Protein AF-A0A0P9BT47-F1 (afdb_monomer_lite)

Radius of gyration: 28.7 Å; chains: 1; bounding box: 66×30×97 Å

Foldseek 3Di:
DDDDDDPPQPQFQPPVVVLLVVLVVVLVVLVVVVVVDPDPPVSVVVNVVSVVVNVVSVVLVVVQVVCLVVQAGSPVSGDPVNLVVQVVVLPLDPDPGSVRQQRQWGWDWDDPPPDIDTGTHGDDADNDAWDKAFDDWFADPQKTFDDPAGIWTDDPPWIWGQQDDWDDDDPDTGHDPVRTDTDDCQAAPVQQVNVHDHDTDIDGHPDRPDDDDDDDDDDDDDPPDDDDDDDD

Organism: Drosophila ananassae (NCBI:txid7217)

InterPro domains:
  IPR009882 Gypsy [PF07253] (4-205)

Structure (mmCIF, N/CA/C/O backbone):
data_AF-A0A0P9BT47-F1
#
_entry.id   AF-A0A0P9BT47-F1
#
loop_
_atom_site.group_PDB
_atom_site.id
_atom_site.type_symbol
_atom_site.label_atom_id
_atom_site.label_alt_id
_atom_site.label_comp_id
_atom_site.label_asym_id
_atom_site.label_entity_id
_atom_site.label_seq_id
_atom_site.pdbx_PDB_ins_code
_atom_site.Cartn_x
_atom_site.Cartn_y
_atom_site.Cartn_z
_atom_site.occupancy
_atom_site.B_iso_or_equiv
_atom_site.auth_seq_id
_atom_site.auth_comp_id
_atom_site.auth_asym_id
_atom_site.auth_atom_id
_atom_site.pdbx_PDB_model_num
ATOM 1 N N . MET A 1 1 ? 26.554 -7.655 12.141 1.00 30.58 1 MET A N 1
ATOM 2 C CA . MET A 1 1 ? 26.264 -6.746 13.266 1.00 30.58 1 MET A CA 1
ATOM 3 C C . MET A 1 1 ? 24.801 -6.352 13.119 1.00 30.58 1 MET A C 1
ATOM 5 O O . MET A 1 1 ? 24.490 -5.445 12.366 1.00 30.58 1 MET A O 1
ATOM 9 N N . ILE A 1 2 ? 23.908 -7.175 13.665 1.00 32.53 2 ILE A N 1
ATOM 10 C CA . ILE A 1 2 ? 22.452 -7.035 13.552 1.00 32.53 2 ILE A CA 1
ATOM 11 C C . ILE A 1 2 ? 21.987 -6.886 14.989 1.00 32.53 2 ILE A C 1
ATOM 13 O O . ILE A 1 2 ? 22.032 -7.872 15.715 1.00 32.53 2 ILE A O 1
ATOM 17 N N . ASN A 1 3 ? 21.687 -5.665 15.419 1.00 31.25 3 ASN A N 1
ATOM 18 C CA . ASN A 1 3 ? 20.843 -5.401 16.578 1.00 31.25 3 ASN A CA 1
ATOM 19 C C . ASN A 1 3 ? 20.651 -3.894 16.753 1.00 31.25 3 ASN A C 1
ATOM 21 O O . ASN A 1 3 ? 21.602 -3.131 16.621 1.00 31.25 3 ASN A O 1
ATOM 25 N N . GLU A 1 4 ? 19.415 -3.560 17.125 1.00 29.91 4 GLU A N 1
ATOM 26 C CA . GLU A 1 4 ? 18.904 -2.277 17.620 1.00 29.91 4 GLU A CA 1
ATOM 27 C C . GLU A 1 4 ? 18.291 -1.327 16.573 1.00 29.91 4 GLU A C 1
ATOM 29 O O . GLU A 1 4 ? 18.918 -0.933 15.598 1.00 29.91 4 GLU A O 1
ATOM 34 N N . ASN A 1 5 ? 17.035 -0.947 16.853 1.00 31.36 5 ASN A N 1
ATOM 35 C CA . ASN A 1 5 ? 16.235 0.145 16.276 1.00 31.36 5 ASN A CA 1
ATOM 36 C C . ASN A 1 5 ? 15.285 -0.134 15.105 1.00 31.36 5 ASN A C 1
ATOM 38 O O . ASN A 1 5 ? 15.379 0.531 14.082 1.00 31.36 5 ASN A O 1
ATOM 42 N N . ASN A 1 6 ? 14.268 -0.993 15.287 1.00 34.06 6 ASN A N 1
ATOM 43 C CA . ASN A 1 6 ? 13.002 -0.783 14.549 1.00 34.06 6 ASN A CA 1
ATOM 44 C C . ASN A 1 6 ? 11.702 -1.327 15.179 1.00 34.06 6 ASN A C 1
ATOM 46 O O . ASN A 1 6 ? 10.661 -1.273 14.536 1.00 34.06 6 ASN A O 1
ATOM 50 N N . ASN A 1 7 ? 11.713 -1.803 16.428 1.00 35.84 7 ASN A N 1
ATOM 51 C CA . ASN A 1 7 ? 10.542 -2.435 17.056 1.00 35.84 7 ASN A CA 1
ATOM 52 C C . ASN A 1 7 ? 9.904 -1.588 18.170 1.00 35.84 7 ASN A C 1
ATOM 54 O O . ASN A 1 7 ? 9.576 -2.110 19.235 1.00 35.84 7 ASN A O 1
ATOM 58 N N . GLN A 1 8 ? 9.679 -0.292 17.946 1.00 41.44 8 GLN A N 1
ATOM 59 C CA . GLN A 1 8 ? 8.671 0.399 18.752 1.00 41.44 8 GLN A CA 1
ATOM 60 C C . GLN A 1 8 ? 7.290 -0.008 18.232 1.00 41.44 8 GLN A C 1
ATOM 62 O O . GLN A 1 8 ? 6.703 0.629 17.366 1.00 41.44 8 GLN A O 1
ATOM 67 N N . GLN A 1 9 ? 6.783 -1.133 18.743 1.00 42.69 9 GLN A N 1
ATOM 68 C CA . GLN A 1 9 ? 5.356 -1.423 18.668 1.00 42.69 9 GLN A CA 1
ATOM 69 C C . GLN A 1 9 ? 4.634 -0.357 19.491 1.00 42.69 9 GLN A C 1
ATOM 71 O O . GLN A 1 9 ? 4.584 -0.430 20.719 1.00 42.69 9 GLN A O 1
ATOM 76 N N . ILE A 1 10 ? 4.097 0.650 18.810 1.00 49.62 10 ILE A N 1
ATOM 77 C CA . ILE A 1 10 ? 3.227 1.640 19.431 1.00 49.62 10 ILE A CA 1
ATOM 78 C C . ILE A 1 10 ? 1.939 0.905 19.809 1.00 49.62 10 ILE A C 1
ATOM 80 O O . ILE A 1 10 ? 1.237 0.354 18.959 1.00 49.62 10 ILE A O 1
ATOM 84 N N . ARG A 1 11 ? 1.660 0.827 21.112 1.00 50.91 11 ARG A N 1
ATOM 85 C CA . ARG A 1 11 ? 0.392 0.307 21.628 1.00 50.91 11 ARG A CA 1
ATOM 86 C C . ARG A 1 11 ? -0.682 1.367 21.413 1.00 50.91 11 ARG A C 1
ATOM 88 O O . ARG A 1 11 ? -0.782 2.307 22.189 1.00 50.91 11 ARG A O 1
ATOM 95 N N . ILE A 1 12 ? -1.464 1.183 20.361 1.00 52.22 12 ILE A N 1
ATOM 96 C CA . ILE A 1 12 ? -2.576 2.049 19.970 1.00 52.22 12 ILE A CA 1
ATOM 97 C C . ILE A 1 12 ? -3.884 1.411 20.476 1.00 52.22 12 ILE A C 1
ATOM 99 O O . ILE A 1 12 ? -4.039 0.191 20.378 1.00 52.22 12 ILE A O 1
ATOM 103 N N . ASN A 1 13 ? -4.807 2.226 20.994 1.00 53.06 13 ASN A N 1
ATOM 104 C CA . ASN A 1 13 ? -6.112 1.949 21.624 1.00 53.06 13 ASN A CA 1
ATOM 105 C C . ASN A 1 13 ? -6.174 1.910 23.160 1.00 53.06 13 ASN A C 1
ATOM 107 O O . ASN A 1 13 ? -7.136 1.367 23.710 1.00 53.06 13 ASN A O 1
ATOM 111 N N . ALA A 1 14 ? -5.224 2.508 23.889 1.00 56.16 14 ALA A N 1
ATOM 112 C CA . ALA A 1 14 ? -5.295 2.548 25.359 1.00 56.16 14 ALA A CA 1
ATOM 113 C C . ALA A 1 14 ? -6.639 3.120 25.855 1.00 56.16 14 ALA A C 1
ATOM 115 O O . ALA A 1 14 ? -7.292 2.521 26.705 1.00 56.16 14 ALA A O 1
ATOM 116 N N . ARG A 1 15 ? -7.132 4.195 25.226 1.00 52.81 15 ARG A N 1
ATOM 117 C CA . ARG A 1 15 ? -8.401 4.832 25.607 1.00 52.81 15 ARG A CA 1
ATOM 118 C C . ARG A 1 15 ? -9.642 4.028 25.256 1.00 52.81 15 ARG A C 1
ATOM 120 O O . ARG A 1 15 ? -10.597 4.067 26.023 1.00 52.81 15 ARG A O 1
ATOM 127 N N . LEU A 1 16 ? -9.666 3.307 24.134 1.00 56.84 16 LEU A N 1
ATOM 128 C CA . LEU A 1 16 ? -10.823 2.484 23.765 1.00 56.84 16 LEU A CA 1
ATOM 129 C C . LEU A 1 16 ? -10.953 1.290 24.719 1.00 56.84 16 LEU A C 1
ATOM 131 O O . LEU A 1 16 ? -12.060 0.962 25.154 1.00 56.84 16 LEU A O 1
ATOM 135 N N . PHE A 1 17 ? -9.817 0.707 25.119 1.00 61.38 17 PHE A N 1
ATOM 136 C CA . PHE A 1 17 ? -9.754 -0.302 26.175 1.00 61.38 17 PHE A CA 1
ATOM 137 C C . PHE A 1 17 ? -10.139 0.269 27.542 1.00 61.38 17 PHE A C 1
ATOM 139 O O . PHE A 1 17 ? -10.988 -0.320 28.206 1.00 61.38 17 PHE A O 1
ATOM 146 N N . ASP A 1 18 ? -9.606 1.426 27.936 1.00 61.06 18 ASP A N 1
ATOM 147 C CA . ASP A 1 18 ? -9.917 2.063 29.221 1.00 61.06 18 ASP A CA 1
ATOM 148 C C . ASP A 1 18 ? -11.386 2.500 29.304 1.00 61.06 18 ASP A C 1
ATOM 150 O O . ASP A 1 18 ? -12.051 2.264 30.312 1.00 61.06 18 ASP A O 1
ATOM 154 N N . ALA A 1 19 ? -11.935 3.079 28.232 1.00 57.22 19 ALA A N 1
ATOM 155 C CA . ALA A 1 19 ? -13.336 3.481 28.147 1.00 57.22 19 ALA A CA 1
ATOM 156 C C . ALA A 1 19 ? -14.273 2.271 28.165 1.00 57.22 19 ALA A C 1
ATOM 158 O O . ALA A 1 19 ? -15.290 2.305 28.861 1.00 57.22 19 ALA A O 1
ATOM 159 N N . SER A 1 20 ? -13.926 1.191 27.456 1.00 60.72 20 SER A N 1
ATOM 160 C CA . SER A 1 20 ? -14.691 -0.061 27.487 1.00 60.72 20 SER A CA 1
ATOM 161 C C . SER A 1 20 ? -14.627 -0.706 28.870 1.00 60.72 20 SER A C 1
ATOM 163 O O . SER A 1 20 ? -15.654 -1.103 29.412 1.00 60.72 20 SER A O 1
ATOM 165 N N . HIS A 1 21 ? -13.441 -0.759 29.484 1.00 65.81 21 HIS A N 1
ATOM 166 C CA . HIS A 1 21 ? -13.246 -1.333 30.812 1.00 65.81 21 HIS A CA 1
ATOM 167 C C . HIS A 1 21 ? -14.003 -0.541 31.882 1.00 65.81 21 HIS A C 1
ATOM 169 O O . HIS A 1 21 ? -14.742 -1.128 32.671 1.00 65.81 21 HIS A O 1
ATOM 175 N N . LYS A 1 22 ? -13.905 0.792 31.854 1.00 64.81 22 LYS A N 1
ATOM 176 C CA . LYS A 1 22 ? -14.651 1.691 32.739 1.00 64.81 22 LYS A CA 1
ATOM 177 C C . LYS A 1 22 ? -16.160 1.566 32.535 1.00 64.81 22 LYS A C 1
ATOM 179 O O . LYS A 1 22 ? -16.900 1.473 33.507 1.00 64.81 22 LYS A O 1
ATOM 184 N N . SER A 1 23 ? -16.623 1.490 31.289 1.00 55.72 23 SER A N 1
ATOM 185 C CA . SER A 1 23 ? -18.050 1.323 30.984 1.00 55.72 23 SER A CA 1
ATOM 186 C C . SER A 1 23 ? -18.584 -0.041 31.436 1.00 55.72 23 SER A C 1
ATOM 188 O O . SER A 1 23 ? -19.707 -0.114 31.926 1.00 55.72 23 SER A O 1
ATOM 190 N N . ILE A 1 24 ? -17.784 -1.111 31.343 1.00 65.25 24 ILE A N 1
ATOM 191 C CA . ILE A 1 24 ? -18.125 -2.444 31.871 1.00 65.25 24 ILE A CA 1
ATOM 192 C C . ILE A 1 24 ? -18.159 -2.441 33.404 1.00 65.25 24 ILE A C 1
ATOM 194 O O . ILE A 1 24 ? -19.098 -2.976 33.992 1.00 65.25 24 ILE A O 1
ATOM 198 N N . GLN A 1 25 ? -17.168 -1.831 34.063 1.00 68.69 25 GLN A N 1
ATOM 199 C CA . GLN A 1 25 ? -17.148 -1.694 35.523 1.00 68.69 25 GLN A CA 1
ATOM 200 C C . GLN A 1 25 ? -18.374 -0.921 36.019 1.00 68.69 25 GLN A C 1
ATOM 202 O O . GLN A 1 25 ? -19.078 -1.385 36.911 1.00 68.69 25 GLN A O 1
ATOM 207 N N . GLU A 1 26 ? -18.686 0.211 35.389 1.00 60.88 26 GLU A N 1
ATOM 208 C CA . GLU A 1 26 ? -19.847 1.023 35.745 1.00 60.88 26 GLU A CA 1
ATOM 209 C C . GLU A 1 26 ? -21.179 0.330 35.413 1.00 60.88 26 GLU A C 1
ATOM 211 O O . GLU A 1 26 ? -22.145 0.500 36.153 1.00 60.88 26 GLU A O 1
ATOM 216 N N . LEU A 1 27 ? -21.258 -0.483 34.351 1.00 62.50 27 LEU A N 1
ATOM 217 C CA . LEU A 1 27 ? -22.436 -1.318 34.089 1.00 62.50 27 LEU A CA 1
ATOM 218 C C . LEU A 1 27 ? -22.634 -2.379 35.170 1.00 62.50 27 LEU A C 1
ATOM 220 O O . LEU A 1 27 ? -23.759 -2.552 35.628 1.00 62.50 27 LEU A O 1
ATOM 224 N N . ASN A 1 28 ? -21.574 -3.066 35.600 1.00 66.44 28 ASN A N 1
ATOM 225 C CA . ASN A 1 28 ? -21.665 -4.056 36.678 1.00 66.44 28 ASN A CA 1
ATOM 226 C C . ASN A 1 28 ? -22.143 -3.408 37.986 1.00 66.44 28 ASN A C 1
ATOM 228 O O . ASN A 1 28 ? -23.021 -3.943 38.665 1.00 66.44 28 ASN A O 1
ATOM 232 N N . ASP A 1 29 ? -21.637 -2.212 38.283 1.00 63.69 29 ASP A N 1
ATOM 233 C CA . ASP A 1 29 ? -22.053 -1.388 39.417 1.00 63.69 29 ASP A CA 1
ATOM 234 C C . ASP A 1 29 ? -23.523 -0.959 39.353 1.00 63.69 29 ASP A C 1
ATOM 236 O O . ASP A 1 29 ? -24.167 -0.783 40.389 1.00 63.69 29 ASP A O 1
ATOM 240 N N . VAL A 1 30 ? -24.062 -0.748 38.151 1.00 57.84 30 VAL A N 1
ATOM 241 C CA . VAL A 1 30 ? -25.459 -0.349 37.970 1.00 57.84 30 VAL A CA 1
ATOM 242 C C . VAL A 1 30 ? -26.390 -1.558 37.909 1.00 57.84 30 VAL A C 1
ATOM 244 O O . VAL A 1 30 ? -27.457 -1.497 38.503 1.00 57.84 30 VAL A O 1
ATOM 247 N N . VAL A 1 31 ? -25.986 -2.690 37.326 1.00 61.97 31 VAL A N 1
ATOM 248 C CA . VAL A 1 31 ? -26.722 -3.966 37.426 1.00 61.97 31 VAL A CA 1
ATOM 249 C C . VAL A 1 31 ? -26.882 -4.374 38.893 1.00 61.97 31 VAL A C 1
ATOM 251 O O . VAL A 1 31 ? -27.967 -4.779 39.306 1.00 61.97 31 VAL A O 1
ATOM 254 N N . ALA A 1 32 ? -25.841 -4.184 39.709 1.00 62.25 32 ALA A N 1
ATOM 255 C CA . ALA A 1 32 ? -25.916 -4.399 41.151 1.00 62.25 32 ALA A CA 1
ATOM 256 C C . ALA A 1 32 ? -26.929 -3.464 41.849 1.00 62.25 32 ALA A C 1
ATOM 258 O O . ALA A 1 32 ? -27.605 -3.895 42.780 1.00 62.25 32 ALA A O 1
ATOM 259 N N . ARG A 1 33 ? -27.079 -2.212 41.387 1.00 57.44 33 ARG A N 1
ATOM 260 C CA . ARG A 1 33 ? -28.037 -1.225 41.934 1.00 57.44 33 ARG A CA 1
ATOM 261 C C . ARG A 1 33 ? -29.468 -1.417 41.430 1.00 57.44 33 ARG A C 1
ATOM 263 O O . ARG A 1 33 ? -30.398 -1.270 42.211 1.00 57.44 33 ARG A O 1
ATOM 270 N N . VAL A 1 34 ? -29.649 -1.784 40.162 1.00 56.88 34 VAL A N 1
ATOM 271 C CA . VAL A 1 34 ? -30.955 -2.082 39.548 1.00 56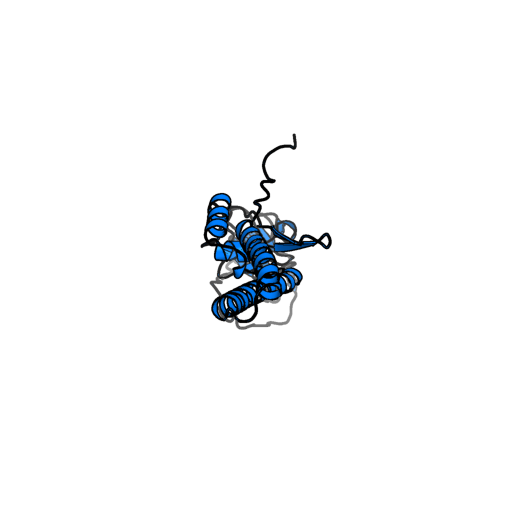.88 34 VAL A CA 1
ATOM 272 C C . VAL A 1 34 ? -31.553 -3.355 40.145 1.00 56.88 34 VAL A C 1
ATOM 274 O O . VAL A 1 34 ? -32.749 -3.403 40.402 1.00 56.88 34 VAL A O 1
ATOM 277 N N . ASN A 1 35 ? -30.724 -4.351 40.470 1.00 56.94 35 ASN A N 1
ATOM 278 C CA . ASN A 1 35 ? -31.169 -5.521 41.234 1.00 56.94 35 ASN A CA 1
ATOM 279 C C . ASN A 1 35 ? -31.535 -5.189 42.693 1.00 56.94 35 ASN A C 1
ATOM 281 O O . ASN A 1 35 ? -32.189 -5.997 43.349 1.00 56.94 35 ASN A O 1
ATOM 285 N N . ALA A 1 36 ? -31.107 -4.031 43.210 1.00 57.81 36 ALA A N 1
ATOM 286 C CA . ALA A 1 36 ? -31.315 -3.620 44.595 1.00 57.81 36 ALA A CA 1
ATOM 287 C C . ALA A 1 36 ? -32.451 -2.597 44.784 1.00 57.81 36 ALA A C 1
ATOM 289 O O . ALA A 1 36 ? -32.900 -2.426 45.916 1.00 57.81 36 ALA A O 1
ATOM 290 N N . ILE A 1 37 ? -32.907 -1.898 43.733 1.00 51.41 37 ILE A N 1
ATOM 291 C CA . ILE A 1 37 ? -33.865 -0.790 43.864 1.00 51.41 37 ILE A CA 1
ATOM 292 C C . ILE A 1 37 ? -34.888 -0.784 42.721 1.00 51.41 37 ILE A C 1
ATOM 294 O O . ILE A 1 37 ? -34.564 -0.593 41.551 1.00 51.41 37 ILE A O 1
ATOM 298 N N . ASP A 1 38 ? -36.148 -0.915 43.124 1.00 55.47 38 ASP A N 1
ATOM 299 C CA . ASP A 1 38 ? -37.356 -0.611 42.365 1.00 55.47 38 ASP A CA 1
ATOM 300 C C . ASP A 1 38 ? -37.396 0.898 42.010 1.00 55.47 38 ASP A C 1
ATOM 302 O O . ASP A 1 38 ? -37.467 1.748 42.897 1.00 55.47 38 ASP A O 1
ATOM 306 N N . GLY A 1 39 ? -37.317 1.249 40.718 1.00 57.75 39 GLY A N 1
ATOM 307 C CA . GLY A 1 39 ? -37.876 2.513 40.205 1.00 57.75 39 GLY A CA 1
ATOM 308 C C . GLY A 1 39 ? -36.986 3.752 39.982 1.00 57.75 39 GLY A C 1
ATOM 309 O O . GLY A 1 39 ? -37.548 4.814 39.708 1.00 57.75 39 GLY A O 1
ATOM 310 N N . ASP A 1 40 ? -35.648 3.698 40.028 1.00 69.19 40 ASP A N 1
ATOM 311 C CA . ASP A 1 40 ? -34.830 4.884 39.680 1.00 69.19 40 ASP A CA 1
ATOM 312 C C . ASP A 1 40 ? -34.708 5.076 38.151 1.00 69.19 40 ASP A C 1
ATOM 314 O O . ASP A 1 40 ? -33.798 4.571 37.487 1.00 69.19 40 ASP A O 1
ATOM 318 N N . LEU A 1 41 ? -35.651 5.834 37.579 1.00 66.56 41 LEU A N 1
ATOM 319 C CA . LEU A 1 41 ? -35.715 6.159 36.149 1.00 66.56 41 LEU A CA 1
ATOM 320 C C . LEU A 1 41 ? -34.437 6.847 35.629 1.00 66.56 41 LEU A C 1
ATOM 322 O O . LEU A 1 41 ? -34.071 6.658 34.463 1.00 66.56 41 LEU A O 1
ATOM 326 N N . HIS A 1 42 ? -33.733 7.619 36.465 1.00 70.06 42 HIS A N 1
A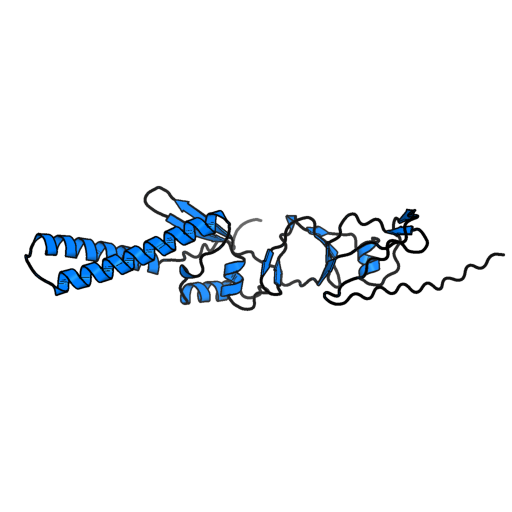TOM 327 C CA . HIS A 1 42 ? -32.466 8.240 36.075 1.00 70.06 42 HIS A CA 1
ATOM 328 C C . HIS A 1 42 ? -31.348 7.205 35.970 1.00 70.06 42 HIS A C 1
ATOM 330 O O . HIS A 1 42 ? -30.613 7.219 34.978 1.00 70.06 42 HIS A O 1
ATOM 336 N N . ALA A 1 43 ? -31.266 6.265 36.914 1.00 68.69 43 ALA A N 1
ATOM 337 C CA . ALA A 1 43 ? -30.329 5.147 36.827 1.00 68.69 43 ALA A CA 1
ATOM 338 C C . ALA A 1 43 ? -30.599 4.283 35.583 1.00 68.69 43 ALA A C 1
ATOM 340 O O . ALA A 1 43 ? -29.667 3.960 34.842 1.00 68.69 43 ALA A O 1
ATOM 341 N N . VAL A 1 44 ? -31.867 3.983 35.283 1.00 70.44 44 VAL A N 1
ATOM 342 C CA . VAL A 1 44 ? -32.260 3.221 34.082 1.00 70.44 44 VAL A CA 1
ATOM 343 C C . VAL A 1 44 ? -31.877 3.962 32.795 1.00 70.44 44 VAL A C 1
ATOM 345 O O . VAL A 1 44 ? -31.279 3.370 31.896 1.00 70.44 44 VAL A O 1
ATOM 348 N N . THR A 1 45 ? -32.143 5.268 32.711 1.00 74.81 45 THR A N 1
ATOM 349 C CA . THR A 1 45 ? -31.821 6.075 31.518 1.00 74.81 45 THR A CA 1
ATOM 350 C C . THR A 1 45 ? -30.311 6.196 31.299 1.00 74.81 45 THR A C 1
ATOM 352 O O . THR A 1 45 ? -29.832 6.044 30.174 1.00 74.81 45 THR A O 1
ATOM 355 N N . ALA A 1 46 ? -29.540 6.412 32.369 1.00 72.19 46 ALA A N 1
ATOM 356 C CA . ALA A 1 46 ? -28.081 6.438 32.302 1.00 72.19 46 ALA A CA 1
ATOM 357 C C . ALA A 1 46 ? -27.507 5.079 31.867 1.00 72.19 46 ALA A C 1
ATOM 359 O O . ALA A 1 46 ? -26.580 5.035 31.057 1.00 72.19 46 ALA A O 1
ATOM 360 N N . THR A 1 47 ? -28.088 3.974 32.348 1.00 70.12 47 THR A N 1
ATOM 361 C CA . THR A 1 47 ? -27.710 2.610 31.940 1.00 70.12 47 THR A CA 1
ATOM 362 C C . THR A 1 47 ? -27.951 2.391 30.457 1.00 70.12 47 THR A C 1
ATOM 364 O O . THR A 1 47 ? -27.056 1.933 29.753 1.00 70.12 47 THR A O 1
ATOM 367 N N . LEU A 1 48 ? -29.137 2.759 29.966 1.00 76.50 48 LEU A N 1
ATOM 368 C CA . LEU A 1 48 ? -29.494 2.612 28.559 1.00 76.50 48 LEU A CA 1
ATOM 369 C C . LEU A 1 48 ? -28.562 3.427 27.657 1.00 76.50 48 LEU A C 1
ATOM 371 O O . LEU A 1 48 ? -28.083 2.922 26.644 1.00 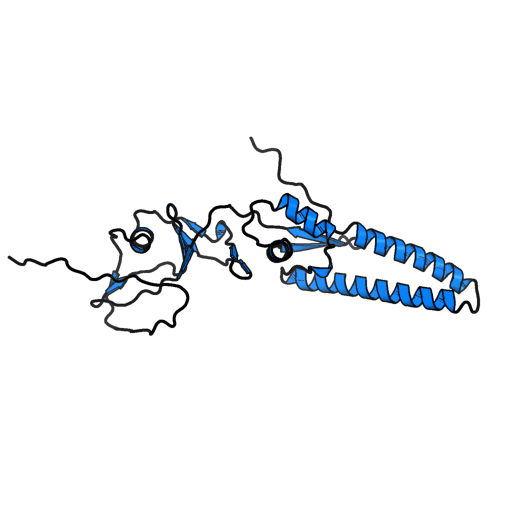76.50 48 LEU A O 1
ATOM 375 N N . HIS A 1 49 ? -28.258 4.670 28.037 1.00 76.44 49 HIS A N 1
ATOM 376 C CA . HIS A 1 49 ? -27.332 5.507 27.280 1.00 76.44 49 HIS A CA 1
ATOM 377 C C . HIS A 1 49 ? -25.934 4.878 27.191 1.00 76.44 49 HIS A C 1
ATOM 379 O O . HIS A 1 49 ? -25.364 4.787 26.105 1.00 76.44 49 HIS A O 1
ATOM 385 N N . LYS A 1 50 ? -25.406 4.366 28.308 1.00 71.06 50 LYS A N 1
ATOM 386 C CA . LYS A 1 50 ? -24.102 3.688 28.340 1.00 71.06 50 LYS A CA 1
ATOM 387 C C . LYS A 1 50 ? -24.104 2.367 27.570 1.00 71.06 50 LYS A C 1
ATOM 389 O O . LYS A 1 50 ? -23.151 2.089 26.849 1.00 71.06 50 LYS A O 1
ATOM 394 N N . ALA A 1 51 ? -25.178 1.583 27.665 1.00 74.38 51 ALA A N 1
ATOM 395 C CA . ALA A 1 51 ? -25.347 0.362 26.881 1.00 74.38 51 ALA A CA 1
ATOM 396 C C . ALA A 1 51 ? -25.344 0.658 25.372 1.00 74.38 51 ALA A C 1
ATOM 398 O O . ALA A 1 51 ? -24.713 -0.070 24.609 1.00 74.38 51 ALA A O 1
ATOM 399 N N . ASN A 1 52 ? -25.964 1.763 24.947 1.00 75.50 52 ASN A N 1
ATOM 400 C CA . ASN A 1 52 ? -25.928 2.210 23.554 1.00 75.50 52 ASN A CA 1
ATOM 401 C C . ASN A 1 52 ? -24.519 2.636 23.109 1.00 75.50 52 ASN A C 1
ATOM 403 O O . ASN A 1 52 ? -24.112 2.295 22.000 1.00 75.50 52 ASN A O 1
ATOM 407 N N . ILE A 1 53 ? -23.756 3.332 23.963 1.00 76.62 53 ILE A N 1
ATOM 408 C CA . ILE A 1 53 ? -22.351 3.678 23.677 1.00 76.62 53 ILE A CA 1
ATOM 409 C C . ILE A 1 53 ? -21.520 2.405 23.481 1.00 76.62 53 ILE A C 1
ATOM 411 O O . ILE A 1 53 ? -20.811 2.282 22.483 1.00 76.62 53 ILE A O 1
ATOM 415 N N . LEU A 1 54 ? -21.650 1.436 24.390 1.00 75.19 54 LEU A N 1
ATOM 416 C CA . LEU A 1 54 ? -20.948 0.155 24.302 1.00 75.19 54 LEU A CA 1
ATOM 417 C C . LEU A 1 54 ? -21.336 -0.635 23.052 1.00 75.19 54 LEU A C 1
ATOM 419 O O . LEU A 1 54 ? -20.463 -1.163 22.369 1.00 75.19 54 LEU A O 1
ATOM 423 N N . ALA A 1 55 ? -22.625 -0.683 22.710 1.00 77.06 55 ALA A N 1
ATOM 424 C CA . ALA A 1 55 ? -23.084 -1.314 21.476 1.00 77.06 55 ALA A CA 1
ATOM 425 C C . ALA A 1 55 ? -22.454 -0.654 20.237 1.00 77.06 55 ALA A C 1
ATOM 427 O O . ALA A 1 55 ? -22.021 -1.355 19.323 1.00 77.06 55 ALA A O 1
ATOM 428 N N . GLY A 1 56 ? -22.336 0.679 20.234 1.00 80.75 56 GLY A N 1
ATOM 429 C CA . GLY A 1 56 ? -21.637 1.427 19.188 1.00 80.75 56 GLY A CA 1
ATOM 430 C C . GLY A 1 56 ? -20.152 1.066 19.090 1.00 80.75 56 GLY A C 1
ATOM 431 O O . GLY A 1 56 ? -19.658 0.780 18.002 1.00 80.75 56 GLY A O 1
ATOM 432 N N . GLN A 1 57 ? -19.446 0.993 20.221 1.00 77.69 57 GLN A N 1
ATOM 433 C CA . GLN A 1 57 ? -18.032 0.598 20.256 1.00 77.69 57 GLN A CA 1
ATOM 434 C C . GLN A 1 57 ? -17.820 -0.838 19.753 1.00 77.69 57 GLN A C 1
ATOM 436 O O . GLN A 1 57 ? -16.921 -1.090 18.952 1.00 77.69 57 GLN A O 1
ATOM 441 N N . VAL A 1 58 ? -18.678 -1.780 20.159 1.00 80.69 58 VAL A N 1
ATOM 442 C CA . VAL A 1 58 ? -18.635 -3.171 19.678 1.00 80.69 58 VAL A CA 1
ATOM 443 C C . VAL A 1 58 ? -18.894 -3.246 18.171 1.00 80.69 58 VAL A C 1
ATOM 445 O O . VAL A 1 58 ? -18.247 -4.036 17.476 1.00 80.69 58 VAL A O 1
ATOM 448 N N . ALA A 1 59 ? -19.798 -2.416 17.643 1.00 82.62 59 ALA A N 1
ATOM 449 C CA . ALA A 1 59 ? -20.053 -2.338 16.208 1.00 82.62 59 ALA A CA 1
ATOM 450 C C . ALA A 1 59 ? -18.816 -1.848 15.433 1.00 82.62 59 ALA A C 1
ATOM 452 O O . ALA A 1 59 ? -18.450 -2.467 14.432 1.00 82.62 59 ALA A O 1
ATOM 453 N N . GLU A 1 60 ? -18.120 -0.816 15.920 1.00 82.44 60 GLU A N 1
ATOM 454 C CA . GLU A 1 60 ? -16.891 -0.315 15.286 1.00 82.44 60 GLU A CA 1
ATOM 455 C C . GLU A 1 60 ? -15.733 -1.322 15.352 1.00 82.44 60 GLU A C 1
ATOM 457 O O . GLU A 1 60 ? -15.035 -1.521 14.354 1.00 82.44 60 GLU A O 1
ATOM 462 N N . ILE A 1 61 ? -15.573 -2.042 16.470 1.00 82.19 61 ILE A N 1
ATOM 463 C CA . ILE A 1 61 ? -14.600 -3.144 16.579 1.00 82.19 61 ILE A CA 1
ATOM 464 C C . ILE A 1 61 ? -14.939 -4.255 15.579 1.00 82.19 61 ILE A C 1
ATOM 466 O O . ILE A 1 61 ? -14.062 -4.751 14.869 1.00 82.19 61 ILE A O 1
ATOM 470 N N . THR A 1 62 ? -16.214 -4.637 15.478 1.00 83.69 62 THR A N 1
ATOM 471 C CA . THR A 1 62 ? -16.670 -5.670 14.534 1.00 83.69 62 THR A CA 1
ATOM 472 C C . THR A 1 62 ? -16.389 -5.254 13.093 1.00 83.69 62 THR A C 1
ATOM 474 O O . THR A 1 62 ? -15.882 -6.052 12.300 1.00 83.69 62 THR A O 1
ATOM 477 N N . ARG A 1 63 ? -16.657 -3.990 12.759 1.00 85.56 63 ARG A N 1
ATOM 478 C CA . ARG A 1 63 ? -16.364 -3.415 11.447 1.00 85.56 63 ARG A CA 1
ATOM 479 C C . ARG A 1 63 ? -14.869 -3.422 11.155 1.00 85.56 63 ARG A C 1
ATOM 481 O O . ARG A 1 63 ? -14.470 -3.865 10.082 1.00 85.56 63 ARG A O 1
ATOM 488 N N . ALA A 1 64 ? -14.039 -3.011 12.108 1.00 85.38 64 ALA A N 1
ATOM 489 C CA . ALA A 1 64 ? -12.589 -3.080 11.965 1.00 85.38 64 ALA A CA 1
ATOM 490 C C . ALA A 1 64 ? -12.103 -4.514 11.737 1.00 85.38 64 ALA A C 1
ATOM 492 O O . ALA A 1 64 ? -11.216 -4.740 10.918 1.00 85.38 64 ALA A O 1
ATOM 493 N N . CYS A 1 65 ? -12.742 -5.499 12.374 1.00 82.88 65 CYS A N 1
ATOM 494 C CA . CYS A 1 65 ? -12.452 -6.905 12.122 1.00 82.88 65 CYS A CA 1
ATOM 495 C C . CYS A 1 65 ? -12.763 -7.352 10.701 1.00 82.88 65 CYS A C 1
ATOM 497 O O . CYS A 1 65 ? -12.008 -8.123 10.111 1.00 82.88 65 CYS A O 1
ATOM 499 N N . GLN A 1 66 ? -13.877 -6.886 10.152 1.00 87.31 66 GLN A N 1
ATOM 500 C CA . GLN A 1 66 ? -14.260 -7.193 8.780 1.00 87.31 66 GLN A CA 1
ATOM 501 C C . GLN A 1 66 ? -13.325 -6.513 7.777 1.00 87.31 66 GLN A C 1
ATOM 503 O O . GLN A 1 66 ? -12.851 -7.175 6.858 1.00 87.31 66 GLN A O 1
ATOM 508 N N . LEU A 1 67 ? -13.003 -5.236 7.994 1.00 87.69 67 LEU A N 1
ATOM 509 C CA . LEU A 1 67 ? -12.101 -4.470 7.133 1.00 87.69 67 LEU A CA 1
ATOM 510 C C . LEU A 1 67 ? -10.671 -5.024 7.162 1.00 87.69 67 LEU A C 1
ATOM 512 O O . LEU A 1 67 ? -10.040 -5.165 6.111 1.00 87.69 67 LEU A O 1
ATOM 516 N N . ALA A 1 68 ? -10.193 -5.461 8.330 1.00 85.75 68 ALA A N 1
ATOM 517 C CA . ALA A 1 68 ? -8.861 -6.039 8.451 1.00 85.75 68 ALA A CA 1
ATOM 518 C C . ALA A 1 68 ? -8.692 -7.337 7.652 1.00 85.75 68 ALA A C 1
ATOM 520 O O . ALA A 1 68 ? -7.621 -7.587 7.107 1.00 85.75 68 ALA A O 1
ATOM 521 N N . LYS A 1 69 ? -9.756 -8.140 7.498 1.00 85.25 69 LYS A N 1
ATOM 522 C CA . LYS A 1 69 ? -9.726 -9.340 6.638 1.00 85.25 69 LYS A CA 1
ATOM 523 C C . LYS A 1 69 ? -9.485 -9.006 5.166 1.00 85.25 69 LYS A C 1
ATOM 525 O O . LYS A 1 69 ? -8.968 -9.844 4.437 1.00 85.25 69 LYS A O 1
ATOM 530 N N . THR A 1 70 ? -9.857 -7.802 4.739 1.00 86.56 70 THR A N 1
ATOM 531 C CA . THR A 1 70 ? -9.590 -7.281 3.392 1.00 86.56 70 THR A CA 1
ATOM 532 C C . THR A 1 70 ? -8.330 -6.414 3.329 1.00 86.56 70 THR A C 1
ATOM 534 O O . THR A 1 70 ? -8.043 -5.848 2.281 1.00 86.56 70 THR A O 1
ATOM 537 N N . GLY A 1 71 ? -7.576 -6.301 4.429 1.00 83.06 71 GLY A N 1
ATOM 538 C CA . GLY A 1 71 ? -6.386 -5.455 4.520 1.00 83.06 71 GLY A CA 1
ATOM 539 C C . GLY A 1 71 ? -6.681 -3.953 4.570 1.00 83.06 71 GLY A C 1
ATOM 540 O O . GLY A 1 71 ? -5.784 -3.168 4.294 1.00 83.06 71 GLY A O 1
ATOM 541 N N . VAL A 1 72 ? -7.913 -3.557 4.904 1.00 84.19 72 VAL A N 1
ATOM 542 C CA . VAL A 1 72 ? -8.357 -2.155 4.972 1.00 84.19 72 VAL A CA 1
ATOM 543 C C . VAL A 1 72 ? -8.424 -1.708 6.426 1.00 84.19 72 VAL A C 1
ATOM 545 O O . VAL A 1 72 ? -9.004 -2.404 7.263 1.00 84.19 72 VAL A O 1
ATOM 548 N N . THR A 1 73 ? -7.857 -0.545 6.735 1.00 83.69 73 THR A N 1
ATOM 549 C CA . THR A 1 73 ? -7.836 -0.013 8.100 1.00 83.69 73 THR A CA 1
ATOM 550 C C . THR A 1 73 ? -9.130 0.722 8.445 1.00 83.69 73 THR A C 1
ATOM 552 O O . THR A 1 73 ? -9.638 1.513 7.657 1.00 83.69 73 THR A O 1
ATOM 555 N N . ASN A 1 74 ? -9.674 0.483 9.645 1.00 82.38 74 ASN A N 1
ATOM 556 C CA . ASN A 1 74 ? -10.742 1.326 10.188 1.00 82.38 74 ASN A CA 1
ATOM 557 C C . ASN A 1 74 ? -10.137 2.554 10.881 1.00 82.38 74 ASN A C 1
ATOM 559 O O . ASN A 1 74 ? -9.692 2.458 12.025 1.00 82.38 74 ASN A O 1
ATOM 563 N N . SER A 1 75 ? -10.141 3.702 10.205 1.00 76.62 75 SER A N 1
ATOM 564 C CA . SER A 1 75 ? -9.647 4.968 10.761 1.00 76.62 75 SER A CA 1
ATOM 565 C C . SER A 1 75 ? -10.470 5.475 11.949 1.00 76.62 75 SER A C 1
ATOM 567 O O . SER A 1 75 ? -9.922 6.177 12.790 1.00 76.62 75 SER A O 1
A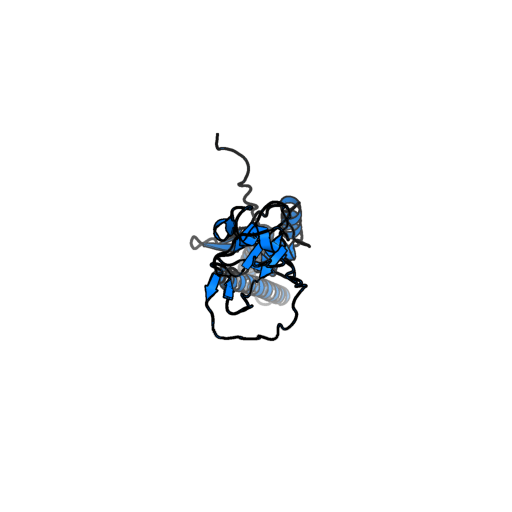TOM 569 N N . ASN A 1 76 ? -11.733 5.052 12.102 1.00 77.00 76 ASN A N 1
ATOM 570 C CA . ASN A 1 76 ? -12.571 5.431 13.250 1.00 77.00 76 ASN A CA 1
ATOM 571 C C . ASN A 1 76 ? -12.108 4.818 14.580 1.00 77.00 76 ASN A C 1
ATOM 573 O O . ASN A 1 76 ? -12.583 5.239 15.634 1.00 77.00 76 ASN A O 1
ATOM 577 N N . LEU A 1 77 ? -11.244 3.796 14.546 1.00 74.12 77 LEU A N 1
ATOM 578 C CA . LEU A 1 77 ? -10.658 3.242 15.766 1.00 74.12 77 LEU A CA 1
ATOM 579 C C . LEU A 1 77 ? -9.513 4.093 16.312 1.00 74.12 77 LEU A C 1
ATOM 581 O O . LEU A 1 77 ? -9.178 3.933 17.477 1.00 74.12 77 LEU A O 1
ATOM 585 N N . LEU A 1 78 ? -8.913 4.955 15.493 1.00 72.69 78 LEU A N 1
ATOM 586 C CA . LEU A 1 78 ? -7.775 5.767 15.901 1.00 72.69 78 LEU A CA 1
ATOM 587 C C . LEU A 1 78 ? -8.256 7.111 16.428 1.00 72.69 78 LEU A C 1
ATOM 589 O O . LEU A 1 78 ? -9.033 7.803 15.764 1.00 72.69 78 LEU A O 1
ATOM 593 N N . ASP A 1 79 ? -7.780 7.495 17.608 1.00 70.75 79 ASP A N 1
ATOM 594 C CA . ASP A 1 79 ? -8.010 8.840 18.118 1.00 70.75 79 ASP A CA 1
ATOM 595 C C . ASP A 1 79 ? -7.024 9.860 17.514 1.00 70.75 79 ASP A C 1
ATOM 597 O O . ASP A 1 79 ? -6.055 9.526 16.829 1.00 70.75 79 ASP A O 1
ATOM 601 N N . HIS A 1 80 ? -7.302 11.147 17.725 1.00 69.50 80 HIS A N 1
ATOM 602 C CA . HIS A 1 80 ? -6.498 12.224 17.147 1.00 69.50 80 HIS A CA 1
ATOM 603 C C . HIS A 1 80 ? -5.040 12.220 17.640 1.00 69.50 80 HIS A C 1
ATOM 605 O O . HIS A 1 80 ? -4.136 12.509 16.865 1.00 69.50 80 HIS A O 1
ATOM 611 N N . GLU A 1 81 ? -4.804 11.851 18.898 1.00 70.25 81 GLU A N 1
ATOM 612 C CA . GLU A 1 81 ? -3.475 11.830 19.521 1.00 70.25 81 GLU A CA 1
ATOM 613 C C . GLU A 1 81 ? -2.652 10.627 19.036 1.00 70.25 81 GLU A C 1
ATOM 615 O O . GLU A 1 81 ? -1.441 10.718 18.833 1.00 70.25 81 GLU A O 1
ATOM 620 N N . GLU A 1 82 ? -3.314 9.504 18.766 1.00 69.75 82 GLU A N 1
ATOM 621 C CA . GLU A 1 82 ? -2.727 8.324 18.135 1.00 69.75 82 GLU A CA 1
ATOM 622 C C . GLU A 1 82 ? -2.316 8.617 16.689 1.00 69.75 82 GLU A C 1
ATOM 624 O O . GLU A 1 82 ? -1.220 8.246 16.266 1.00 69.75 82 GLU A O 1
ATOM 629 N N . ILE A 1 83 ? -3.158 9.344 15.949 1.00 71.38 83 ILE A N 1
ATOM 630 C CA . ILE A 1 83 ? -2.847 9.841 14.604 1.00 71.38 83 ILE A CA 1
ATOM 631 C C . ILE A 1 83 ? -1.648 10.802 14.651 1.00 71.38 83 ILE A C 1
ATOM 633 O O . ILE A 1 83 ? -0.753 10.694 13.812 1.00 71.38 83 ILE A O 1
ATOM 637 N N . GLU A 1 84 ? -1.575 11.702 15.634 1.00 71.69 84 GLU A N 1
ATOM 638 C CA . GLU A 1 84 ? -0.424 12.597 15.819 1.00 71.69 84 GLU A CA 1
ATOM 639 C C . GLU A 1 84 ? 0.858 11.851 16.205 1.00 71.69 84 GLU A C 1
ATOM 641 O O . GLU A 1 84 ? 1.934 12.160 15.694 1.00 71.69 84 GLU A O 1
ATOM 646 N N . THR A 1 85 ? 0.758 10.815 17.034 1.00 72.62 85 THR A N 1
ATOM 647 C CA . THR A 1 85 ? 1.907 9.967 17.376 1.00 72.62 85 THR A CA 1
ATOM 648 C C . THR A 1 85 ? 2.436 9.259 16.127 1.00 72.62 85 THR A C 1
ATOM 650 O O . THR A 1 85 ? 3.643 9.248 15.876 1.00 72.62 85 THR A O 1
ATOM 653 N N . ILE A 1 86 ? 1.534 8.748 15.280 1.00 70.25 86 ILE A N 1
ATOM 654 C CA . ILE A 1 86 ? 1.897 8.212 13.964 1.00 70.25 86 ILE A CA 1
ATOM 655 C C . ILE A 1 86 ? 2.604 9.292 13.133 1.00 70.25 86 ILE A C 1
ATOM 657 O O . ILE A 1 86 ? 3.669 9.006 12.598 1.00 70.25 86 ILE A O 1
ATOM 661 N N . LEU A 1 87 ? 2.085 10.528 13.065 1.00 65.56 87 LEU A N 1
ATOM 662 C CA . LEU A 1 87 ? 2.728 11.631 12.327 1.00 65.56 87 LEU A CA 1
ATOM 663 C C . LEU A 1 87 ? 4.172 11.880 12.768 1.00 65.56 87 LEU A C 1
ATOM 665 O O . LEU A 1 87 ? 5.030 12.110 11.919 1.00 65.56 87 LEU A O 1
ATOM 669 N N . THR A 1 88 ? 4.453 11.826 14.072 1.00 70.44 88 THR A N 1
ATOM 670 C CA . THR A 1 88 ? 5.806 12.088 14.584 1.00 70.44 88 THR A CA 1
ATOM 671 C C . THR A 1 88 ? 6.826 11.019 14.186 1.00 70.44 88 THR A C 1
ATOM 673 O O . THR A 1 88 ? 7.983 11.349 13.923 1.00 70.44 88 THR A O 1
ATOM 676 N N . GLU A 1 89 ? 6.390 9.765 14.064 1.00 63.22 89 GLU A N 1
ATOM 677 C CA . GLU A 1 89 ? 7.222 8.614 13.678 1.00 63.22 89 GLU A CA 1
ATOM 678 C C . GLU A 1 89 ? 7.309 8.427 12.152 1.00 63.22 89 GLU A C 1
ATOM 680 O O . GLU A 1 89 ? 8.218 7.779 11.636 1.00 63.22 89 GLU A O 1
ATOM 685 N N . VAL A 1 90 ? 6.355 9.010 11.423 1.00 62.47 90 VAL A N 1
ATOM 686 C CA . VAL A 1 90 ? 6.197 8.939 9.961 1.00 62.47 90 VAL A CA 1
ATOM 687 C C . VAL A 1 90 ? 6.848 10.132 9.239 1.00 62.47 90 VAL A C 1
ATOM 689 O O . VAL A 1 90 ? 6.769 10.239 8.012 1.00 62.47 90 VAL A O 1
ATOM 692 N N . ASN A 1 91 ? 7.537 11.019 9.964 1.00 52.53 91 ASN A N 1
ATOM 693 C CA . ASN A 1 91 ? 8.336 12.083 9.353 1.00 52.53 91 ASN A CA 1
ATOM 694 C C . ASN A 1 91 ? 9.254 11.503 8.250 1.00 52.53 91 ASN A C 1
ATOM 696 O O . ASN A 1 91 ? 9.893 10.472 8.447 1.00 52.53 91 ASN A O 1
ATOM 700 N N . ASP A 1 92 ? 9.265 12.162 7.085 1.00 59.81 92 ASP A N 1
ATOM 701 C CA . ASP A 1 92 ? 9.912 11.777 5.811 1.00 59.81 92 ASP A CA 1
ATOM 702 C C . ASP A 1 92 ? 9.178 10.788 4.877 1.00 59.81 92 ASP A C 1
ATOM 704 O O . ASP A 1 92 ? 9.691 10.487 3.794 1.00 59.81 92 ASP A O 1
ATOM 708 N N . LEU A 1 93 ? 7.960 10.331 5.193 1.00 61.62 93 LEU A N 1
ATOM 709 C CA . LEU A 1 93 ? 7.155 9.567 4.224 1.00 61.62 93 LEU A CA 1
ATOM 710 C C . LEU A 1 93 ? 6.452 10.496 3.208 1.00 61.62 93 LEU A C 1
ATOM 712 O O . LEU A 1 93 ? 6.148 11.646 3.521 1.00 61.62 93 LEU A O 1
ATOM 716 N N . PRO A 1 94 ? 6.171 10.040 1.969 1.00 62.12 94 PRO A N 1
ATOM 717 C CA . PRO A 1 94 ? 5.608 10.891 0.914 1.00 62.12 94 PRO A CA 1
ATOM 718 C C . PRO A 1 94 ? 4.157 11.345 1.157 1.00 62.12 94 PRO A C 1
ATOM 720 O O . PRO A 1 94 ? 3.613 12.048 0.308 1.00 62.12 94 PRO A O 1
ATOM 723 N N . TYR A 1 95 ? 3.533 10.938 2.265 1.00 68.88 95 TYR A N 1
ATOM 724 C CA . TYR A 1 95 ? 2.122 11.165 2.574 1.00 68.88 95 TYR A CA 1
ATOM 725 C C . TYR A 1 95 ? 1.832 12.630 2.919 1.00 68.88 95 TYR A C 1
ATOM 727 O O . TYR A 1 95 ? 2.637 13.306 3.556 1.00 68.88 95 TYR A O 1
ATOM 735 N N . GLN A 1 96 ? 0.658 13.126 2.531 1.00 64.25 96 GLN A N 1
ATOM 736 C CA . GLN A 1 96 ? 0.249 14.505 2.802 1.00 64.25 96 GLN A CA 1
ATOM 737 C C . GLN A 1 96 ? -0.210 14.714 4.249 1.00 64.25 96 GLN A C 1
ATOM 739 O O . GLN A 1 96 ? -0.156 15.834 4.753 1.00 64.25 96 GLN A O 1
ATOM 744 N N . ASN A 1 97 ? -0.709 13.661 4.903 1.00 68.94 97 ASN A N 1
ATOM 745 C CA . ASN A 1 97 ? -1.186 13.677 6.287 1.00 68.94 97 ASN A CA 1
ATOM 746 C C . ASN A 1 97 ? -1.286 12.243 6.854 1.00 68.94 97 ASN A C 1
ATOM 748 O O . ASN A 1 97 ? -1.169 11.265 6.116 1.00 68.94 97 ASN A O 1
ATOM 752 N N . ALA A 1 98 ? -1.524 12.098 8.162 1.00 69.56 98 ALA A N 1
ATOM 753 C CA . ALA A 1 98 ? -1.570 10.775 8.794 1.00 69.56 98 ALA A CA 1
ATOM 754 C C . ALA A 1 98 ? -2.809 9.963 8.452 1.00 69.56 98 ALA A C 1
ATOM 756 O O . ALA A 1 98 ? -2.740 8.743 8.528 1.00 69.56 98 ALA A O 1
ATOM 757 N N . VAL A 1 99 ? -3.913 10.596 8.045 1.00 74.44 99 VAL A N 1
ATOM 758 C CA . VAL A 1 99 ? -5.066 9.838 7.548 1.00 74.44 99 VAL A CA 1
ATOM 759 C C . VAL A 1 99 ? -4.635 9.056 6.310 1.00 74.44 99 VAL A C 1
ATOM 761 O O . VAL A 1 99 ? -4.814 7.847 6.263 1.00 74.44 99 VAL A O 1
ATOM 764 N N . GLU A 1 100 ? -3.948 9.706 5.369 1.00 74.94 100 GLU A N 1
ATOM 765 C CA . GLU A 1 100 ? -3.380 9.034 4.198 1.00 74.94 100 GLU A CA 1
ATOM 766 C C . GLU A 1 100 ? -2.329 7.977 4.577 1.00 74.94 100 GLU A C 1
ATOM 768 O O . GLU A 1 100 ? -2.344 6.879 4.027 1.00 74.94 100 GLU A O 1
ATOM 773 N N . ALA A 1 101 ? -1.458 8.253 5.553 1.00 75.00 101 ALA A N 1
ATOM 774 C CA . ALA A 1 101 ? -0.478 7.270 6.025 1.00 75.00 101 ALA A CA 1
ATOM 775 C C . ALA A 1 101 ? -1.146 6.004 6.596 1.00 75.00 101 ALA A C 1
ATOM 777 O O . ALA A 1 101 ? -0.711 4.885 6.322 1.00 75.00 101 ALA A O 1
ATOM 778 N N . VAL A 1 102 ? -2.228 6.173 7.361 1.00 78.75 102 VAL A N 1
ATOM 779 C CA . VAL A 1 102 ? -3.016 5.077 7.935 1.00 78.75 102 VAL A CA 1
ATOM 780 C C . VAL A 1 102 ? -3.711 4.259 6.845 1.00 78.75 102 VAL A C 1
ATOM 782 O O . VAL A 1 102 ? -3.816 3.044 6.991 1.00 78.75 102 VAL A O 1
ATOM 785 N N . GLU A 1 103 ? -4.121 4.855 5.729 1.00 80.56 103 GLU A N 1
ATOM 786 C CA . GLU A 1 103 ? -4.708 4.112 4.600 1.00 80.56 103 GLU A CA 1
ATOM 787 C C . GLU A 1 103 ? -3.693 3.172 3.918 1.00 80.56 103 GLU A C 1
ATOM 789 O O . GLU A 1 103 ? -4.066 2.118 3.406 1.00 80.56 103 GLU A O 1
ATOM 794 N N . PHE A 1 104 ? -2.393 3.491 3.958 1.00 79.62 104 PHE A N 1
ATOM 795 C CA . PHE A 1 104 ? -1.333 2.578 3.502 1.00 79.62 104 PHE A CA 1
ATOM 796 C C . PHE A 1 104 ? -0.987 1.483 4.520 1.00 79.62 104 PHE A C 1
ATOM 798 O O . PHE A 1 104 ? -0.231 0.560 4.197 1.00 79.62 104 PHE A O 1
ATOM 805 N N . SER A 1 105 ? -1.499 1.574 5.750 1.00 81.12 105 SER A N 1
ATOM 806 C CA . SER A 1 105 ? -1.228 0.571 6.774 1.00 81.12 105 SER A CA 1
ATOM 807 C C . SER A 1 105 ? -1.919 -0.755 6.464 1.00 81.12 105 SER A C 1
ATOM 809 O O . SER A 1 105 ? -3.010 -0.804 5.902 1.00 81.12 105 SER A O 1
ATOM 811 N N . ARG A 1 106 ? -1.285 -1.855 6.874 1.00 84.25 106 ARG A N 1
ATOM 812 C CA . ARG A 1 106 ? -1.872 -3.193 6.822 1.00 84.25 106 ARG A CA 1
ATOM 813 C C . ARG A 1 106 ? -2.344 -3.595 8.217 1.00 84.25 106 ARG A C 1
ATOM 815 O O . ARG A 1 106 ? -1.504 -3.857 9.084 1.00 84.25 106 ARG A O 1
ATOM 822 N N . PRO A 1 107 ? -3.660 -3.658 8.458 1.00 85.81 107 PRO A N 1
ATOM 823 C CA . PRO A 1 107 ? -4.194 -4.100 9.732 1.00 85.81 107 PRO A CA 1
ATOM 824 C C . PRO A 1 107 ? -4.105 -5.622 9.863 1.00 85.81 107 PRO A C 1
ATOM 826 O O . PRO A 1 107 ? -4.343 -6.369 8.915 1.00 85.81 107 PRO A O 1
ATOM 829 N N . THR A 1 108 ? -3.792 -6.101 11.060 1.00 83.62 108 THR A N 1
ATOM 830 C CA . THR A 1 108 ? -3.822 -7.520 11.427 1.00 83.62 108 THR A CA 1
ATOM 831 C C . THR A 1 108 ? -4.524 -7.680 12.761 1.00 83.62 108 THR A C 1
ATOM 833 O O . THR A 1 108 ? -4.367 -6.855 13.660 1.00 83.62 108 THR A O 1
ATOM 836 N N . ILE A 1 109 ? -5.291 -8.760 12.896 1.00 81.75 109 ILE A N 1
ATOM 837 C CA . ILE A 1 109 ? -6.031 -9.050 14.119 1.00 81.75 109 ILE A CA 1
ATOM 838 C C . ILE A 1 109 ? -5.553 -10.351 14.715 1.00 81.75 109 ILE A C 1
ATOM 840 O O . ILE A 1 109 ? -5.579 -11.394 14.065 1.00 81.75 109 ILE A O 1
ATOM 844 N N . LEU A 1 110 ? -5.164 -10.272 15.981 1.00 80.12 110 LEU A N 1
ATOM 845 C CA . LEU A 1 110 ? -4.809 -11.420 16.795 1.00 80.12 110 LEU A CA 1
ATOM 846 C C . LEU A 1 110 ? -5.789 -11.518 17.956 1.00 80.12 110 LEU A C 1
ATOM 848 O O . LEU A 1 110 ? -6.162 -10.511 18.555 1.00 80.12 110 LEU A O 1
ATOM 852 N N . SER A 1 111 ? -6.198 -12.734 18.299 1.00 80.12 111 SER A N 1
ATOM 853 C CA . SER A 1 111 ? -7.012 -12.970 19.485 1.00 80.12 111 SER A CA 1
ATOM 854 C C . SER A 1 111 ? -6.589 -14.244 20.194 1.00 80.12 111 SER A C 1
ATOM 856 O O . SER A 1 111 ? -6.216 -15.226 19.558 1.00 80.12 111 SER A O 1
ATOM 858 N N . ASN A 1 112 ? -6.673 -14.221 21.522 1.00 78.50 112 ASN A N 1
ATOM 859 C CA . ASN A 1 112 ? -6.502 -15.384 22.392 1.00 78.50 112 ASN A CA 1
ATOM 860 C C . ASN A 1 112 ? -7.821 -15.794 23.080 1.00 78.50 112 ASN A C 1
ATOM 862 O O . ASN A 1 112 ? -7.799 -16.513 24.075 1.00 78.50 112 ASN A O 1
ATOM 866 N N . GLY A 1 113 ? -8.965 -15.301 22.591 1.00 72.81 113 GLY A N 1
ATOM 867 C CA . GLY A 1 113 ? -10.296 -15.562 23.148 1.00 72.81 113 GLY A CA 1
ATOM 868 C C . GLY A 1 113 ? -10.765 -14.565 24.214 1.00 72.81 113 GLY A C 1
ATOM 869 O O . GLY A 1 113 ? -11.964 -14.331 24.315 1.00 72.81 113 GLY A O 1
ATOM 870 N N . THR A 1 114 ? -9.858 -13.925 24.958 1.00 74.06 114 THR A N 1
ATOM 871 C CA . THR A 1 114 ? -10.206 -12.883 25.952 1.00 74.06 114 THR A CA 1
ATOM 872 C C . THR A 1 114 ? -9.748 -11.487 25.545 1.00 74.06 114 THR A C 1
ATOM 874 O O . THR A 1 114 ? -10.234 -10.488 26.066 1.00 74.06 114 THR A O 1
ATOM 877 N N . THR A 1 115 ? -8.788 -11.404 24.632 1.00 71.62 115 THR A N 1
ATOM 878 C CA . THR A 1 115 ? -8.179 -10.157 24.179 1.00 71.62 115 THR A CA 1
ATOM 879 C C . THR A 1 115 ? -8.137 -10.151 22.661 1.00 71.62 115 THR A C 1
ATOM 881 O O . THR A 1 115 ? -7.916 -11.186 22.025 1.00 71.62 115 THR A O 1
ATOM 884 N N . LEU A 1 116 ? -8.359 -8.974 22.087 1.00 74.38 116 LEU A N 1
ATOM 885 C CA . LEU A 1 116 ? -8.217 -8.707 20.666 1.00 74.38 116 LEU A CA 1
ATOM 886 C C . LEU A 1 116 ? -7.113 -7.664 20.504 1.00 74.38 116 LEU A C 1
ATOM 888 O O . LEU A 1 116 ? -7.198 -6.586 21.081 1.00 74.38 116 LEU A O 1
ATOM 892 N N . LEU A 1 117 ? -6.066 -7.993 19.756 1.00 76.69 117 LEU A N 1
ATOM 893 C CA . LEU A 1 117 ? -5.043 -7.040 19.349 1.00 76.69 117 LEU A CA 1
ATOM 894 C C . LEU A 1 117 ? -5.292 -6.648 17.901 1.00 76.69 117 LEU A C 1
ATOM 896 O O . LEU A 1 117 ? -5.268 -7.499 17.013 1.00 76.69 117 LEU A O 1
ATOM 900 N N . TYR A 1 118 ? -5.505 -5.355 17.689 1.00 77.12 118 TYR A N 1
ATOM 901 C CA . TYR A 1 118 ? -5.568 -4.737 16.376 1.00 77.12 118 TYR A CA 1
ATOM 902 C C . TYR A 1 118 ? -4.220 -4.066 16.103 1.00 77.12 118 TYR A C 1
ATOM 904 O O . TYR A 1 118 ? -3.858 -3.095 16.765 1.00 77.12 118 TYR A O 1
ATOM 912 N N . ILE A 1 119 ? -3.442 -4.636 15.187 1.00 78.94 119 ILE A N 1
ATOM 913 C CA . ILE A 1 119 ? -2.075 -4.205 14.882 1.00 78.94 119 ILE A CA 1
ATOM 914 C C . ILE A 1 119 ? -2.083 -3.507 13.530 1.00 78.94 119 ILE A C 1
ATOM 916 O O . ILE A 1 119 ? -2.511 -4.102 12.545 1.00 78.94 119 ILE A O 1
ATOM 920 N N . LEU A 1 120 ? -1.571 -2.279 13.474 1.00 77.81 120 LEU A N 1
ATOM 921 C CA . LEU A 1 120 ? -1.386 -1.529 12.234 1.00 77.81 120 LEU A CA 1
ATOM 922 C C . LEU A 1 120 ? 0.081 -1.562 11.814 1.00 77.81 120 LEU A C 1
ATOM 924 O O . LEU A 1 120 ? 0.935 -0.992 12.489 1.00 77.81 120 LEU A O 1
ATOM 928 N N . ALA A 1 121 ? 0.378 -2.226 10.699 1.00 79.94 121 ALA A N 1
ATOM 929 C CA . ALA A 1 121 ? 1.710 -2.217 10.108 1.00 79.94 121 ALA A CA 1
ATOM 930 C C . ALA A 1 121 ? 1.813 -1.092 9.070 1.00 79.94 121 ALA A C 1
ATOM 932 O O . ALA A 1 121 ? 1.211 -1.180 8.002 1.00 79.94 121 ALA A O 1
ATOM 933 N N . LEU A 1 122 ? 2.570 -0.041 9.380 1.00 78.06 122 LEU A N 1
ATOM 934 C CA . LEU A 1 122 ? 2.835 1.066 8.459 1.00 78.06 122 LEU A CA 1
ATOM 935 C C . LEU A 1 122 ? 4.081 0.769 7.611 1.00 78.06 122 LEU A C 1
ATOM 937 O O . LEU A 1 122 ? 5.130 0.442 8.177 1.00 78.06 122 LEU A O 1
ATOM 941 N N . PRO A 1 123 ? 4.007 0.876 6.273 1.00 75.19 123 PRO A N 1
ATOM 942 C CA . PRO A 1 123 ? 5.177 0.682 5.431 1.00 75.19 123 PRO A CA 1
ATOM 943 C C . PRO A 1 123 ? 6.143 1.860 5.582 1.00 75.19 123 PRO A C 1
ATOM 945 O O . PRO A 1 123 ? 5.746 3.024 5.488 1.00 75.19 123 PRO A O 1
ATOM 948 N N . LYS A 1 124 ? 7.430 1.551 5.762 1.00 75.38 124 LYS A N 1
ATOM 949 C CA . LYS A 1 124 ? 8.503 2.538 5.617 1.00 75.38 124 LYS A CA 1
ATOM 950 C C . LYS A 1 124 ? 8.794 2.712 4.134 1.00 75.38 124 LYS A C 1
ATOM 952 O O . LYS A 1 124 ? 9.057 1.734 3.441 1.00 75.38 124 LYS A O 1
ATOM 957 N N . VAL A 1 125 ? 8.737 3.947 3.657 1.00 76.25 125 VAL A N 1
ATOM 958 C CA . VAL A 1 125 ? 8.965 4.289 2.251 1.00 76.25 125 VAL A CA 1
ATOM 959 C C . VAL A 1 125 ? 10.256 5.084 2.149 1.00 76.25 125 VAL A C 1
ATOM 961 O O . VAL A 1 125 ? 10.557 5.915 3.002 1.00 76.25 125 VAL A O 1
ATOM 964 N N . SER A 1 126 ? 11.033 4.817 1.104 1.00 77.06 126 SER A N 1
ATOM 965 C CA . SER A 1 126 ? 12.202 5.628 0.777 1.00 77.06 126 SER A CA 1
ATOM 966 C C . SER A 1 126 ? 11.783 7.049 0.384 1.00 77.06 126 SER A C 1
ATOM 968 O O . SER A 1 126 ? 10.738 7.249 -0.234 1.00 77.06 126 SER A O 1
ATOM 970 N N . ASN A 1 127 ? 12.630 8.040 0.665 1.00 74.81 127 ASN A N 1
ATOM 971 C CA . ASN A 1 127 ? 12.421 9.413 0.195 1.00 74.81 127 ASN A CA 1
ATOM 972 C C . ASN A 1 127 ? 12.659 9.574 -1.323 1.00 74.81 127 ASN A C 1
ATOM 974 O O . ASN A 1 127 ? 12.396 10.643 -1.885 1.00 74.81 127 ASN A O 1
ATOM 978 N N . ARG A 1 128 ? 13.154 8.527 -1.997 1.00 83.44 128 ARG A N 1
ATOM 979 C CA . ARG A 1 128 ? 13.378 8.519 -3.443 1.00 83.44 128 ARG A CA 1
ATOM 980 C C . ARG A 1 128 ? 12.047 8.529 -4.182 1.00 83.44 128 ARG A C 1
ATOM 982 O O . ARG A 1 128 ? 11.203 7.657 -3.996 1.00 83.44 128 ARG A O 1
ATOM 989 N N . ARG A 1 129 ? 11.886 9.512 -5.064 1.00 86.06 129 ARG A N 1
ATOM 990 C CA . ARG A 1 129 ? 10.698 9.658 -5.905 1.00 86.06 129 ARG A CA 1
ATOM 991 C C . ARG A 1 129 ? 10.980 9.140 -7.303 1.00 86.06 129 ARG A C 1
ATOM 993 O O . ARG A 1 129 ? 12.037 9.414 -7.866 1.00 86.06 129 ARG A O 1
ATOM 1000 N N . TYR A 1 130 ? 9.998 8.439 -7.849 1.00 90.56 130 TYR A N 1
ATOM 1001 C CA . TYR A 1 130 ? 10.026 7.891 -9.195 1.00 90.56 130 TYR A CA 1
ATOM 1002 C C . TYR A 1 130 ? 8.812 8.392 -9.967 1.00 90.56 130 TYR A C 1
ATOM 1004 O O . TYR A 1 130 ? 7.727 8.561 -9.407 1.00 90.56 130 TYR A O 1
ATOM 1012 N N . GLU A 1 131 ? 8.993 8.607 -11.260 1.00 91.81 131 GLU A N 1
ATOM 1013 C CA . GLU A 1 131 ? 7.894 8.734 -12.200 1.00 91.81 131 GLU A CA 1
ATOM 1014 C C . GLU A 1 131 ? 7.416 7.331 -12.575 1.00 91.81 131 GLU A C 1
ATOM 1016 O O . GLU A 1 131 ? 8.218 6.464 -12.920 1.00 91.81 131 GLU A O 1
ATOM 1021 N N . LEU A 1 132 ? 6.108 7.092 -12.486 1.00 91.94 132 LEU A N 1
ATOM 1022 C CA . LEU A 1 132 ? 5.512 5.836 -12.923 1.00 91.94 132 LEU A CA 1
ATOM 1023 C C . LEU A 1 132 ? 5.022 5.994 -14.362 1.00 91.94 132 LEU A C 1
ATOM 1025 O O . LEU A 1 132 ? 4.065 6.724 -14.621 1.00 91.94 132 LEU A O 1
ATOM 1029 N N . VAL A 1 133 ? 5.643 5.273 -15.291 1.00 92.12 133 VAL A N 1
ATOM 1030 C CA . VAL A 1 133 ? 5.292 5.296 -16.715 1.00 92.12 133 VAL A CA 1
ATOM 1031 C C . VAL A 1 133 ? 4.769 3.949 -17.180 1.00 92.12 133 VAL A C 1
ATOM 1033 O O . VAL A 1 133 ? 5.175 2.885 -16.707 1.00 92.12 133 VAL A O 1
ATOM 1036 N N . ARG A 1 134 ? 3.855 3.995 -18.152 1.00 92.50 134 ARG A N 1
ATOM 1037 C CA . ARG A 1 134 ? 3.318 2.806 -18.809 1.00 92.50 134 ARG A CA 1
ATOM 1038 C C . ARG A 1 134 ? 3.622 2.838 -20.297 1.00 92.50 134 ARG A C 1
ATOM 1040 O O . ARG A 1 134 ? 3.246 3.788 -20.982 1.00 92.50 134 ARG A O 1
ATOM 1047 N N . LEU A 1 135 ? 4.274 1.789 -20.787 1.00 90.19 135 LEU A N 1
ATOM 1048 C CA . LEU A 1 135 ? 4.686 1.660 -22.178 1.00 90.19 135 LEU A CA 1
ATOM 1049 C C . LEU A 1 135 ? 3.776 0.714 -22.948 1.00 90.19 135 LEU A C 1
ATOM 1051 O O . LEU A 1 135 ? 3.483 -0.408 -22.522 1.00 90.19 135 LEU A O 1
ATOM 1055 N N . TYR A 1 136 ? 3.384 1.184 -24.126 1.00 88.19 136 TYR A N 1
ATOM 1056 C CA . TYR A 1 136 ? 2.641 0.425 -25.114 1.00 88.19 136 TYR A CA 1
ATOM 1057 C C . TYR A 1 136 ? 3.486 0.376 -26.388 1.00 88.19 136 TYR A C 1
ATOM 1059 O O . TYR A 1 136 ? 3.796 1.435 -26.939 1.00 88.19 136 TYR A O 1
ATOM 1067 N N . PRO A 1 137 ? 3.911 -0.815 -26.836 1.00 84.56 137 PRO A N 1
ATOM 1068 C CA . PRO A 1 137 ? 4.764 -0.922 -28.005 1.00 84.56 137 PRO A CA 1
ATOM 1069 C C . PRO A 1 137 ? 3.928 -0.679 -29.262 1.00 84.56 137 PRO A C 1
ATOM 1071 O O . PRO A 1 137 ? 2.927 -1.361 -29.478 1.00 84.56 137 PRO A O 1
ATOM 1074 N N . THR A 1 138 ? 4.345 0.267 -30.101 1.00 82.06 138 THR A N 1
ATOM 1075 C CA . THR A 1 138 ? 3.716 0.551 -31.398 1.00 82.06 138 THR A CA 1
ATOM 1076 C C . THR A 1 138 ? 4.520 -0.067 -32.540 1.00 82.06 138 THR A C 1
ATOM 1078 O O . THR A 1 138 ? 5.722 -0.315 -32.412 1.00 82.06 138 THR A O 1
ATOM 1081 N N . VAL A 1 139 ? 3.850 -0.343 -33.660 1.00 82.81 139 VAL A N 1
ATOM 1082 C CA . VAL A 1 139 ? 4.504 -0.820 -34.883 1.00 82.81 139 VAL A CA 1
ATOM 1083 C C . VAL A 1 139 ? 4.938 0.389 -35.706 1.00 82.81 139 VAL A C 1
ATOM 1085 O O . VAL A 1 139 ? 4.125 1.258 -36.010 1.00 82.81 139 VAL A O 1
ATOM 1088 N N . SER A 1 140 ? 6.218 0.448 -36.064 1.00 78.44 140 SER A N 1
ATOM 1089 C CA . SER A 1 140 ? 6.777 1.476 -36.944 1.00 78.44 140 SER A CA 1
ATOM 1090 C C . SER A 1 140 ? 7.747 0.833 -37.929 1.00 78.44 140 SER A C 1
ATOM 1092 O O . SER A 1 140 ? 8.601 0.033 -37.540 1.00 78.44 140 SER A O 1
ATOM 1094 N N . GLY A 1 141 ? 7.585 1.115 -39.225 1.00 79.69 141 GLY A N 1
ATOM 1095 C CA . GLY A 1 141 ? 8.409 0.509 -40.280 1.00 79.69 141 GLY A CA 1
ATOM 1096 C C . GLY A 1 141 ? 8.352 -1.027 -40.303 1.00 79.69 141 GLY A C 1
ATOM 1097 O O . GLY A 1 141 ? 9.362 -1.680 -40.570 1.00 79.69 141 GLY A O 1
ATOM 1098 N N . GLY A 1 142 ? 7.201 -1.613 -39.948 1.00 82.44 142 GLY A N 1
ATOM 1099 C CA . GLY A 1 142 ? 7.001 -3.065 -39.864 1.00 82.44 142 GLY A CA 1
ATOM 1100 C C . GLY A 1 142 ? 7.756 -3.755 -38.718 1.00 82.44 142 GLY A C 1
ATOM 1101 O O . GLY A 1 142 ? 7.975 -4.970 -38.750 1.00 82.44 142 GLY A O 1
ATOM 1102 N N . ARG A 1 143 ? 8.214 -2.990 -37.721 1.00 82.75 143 ARG A N 1
ATOM 1103 C CA . ARG A 1 143 ? 8.925 -3.492 -36.541 1.00 82.75 143 ARG A CA 1
ATOM 1104 C C . ARG A 1 143 ? 8.261 -2.999 -35.262 1.00 82.75 143 ARG A C 1
ATOM 1106 O O . ARG A 1 143 ? 7.768 -1.877 -35.205 1.00 82.75 143 ARG A O 1
ATOM 1113 N N . GLN A 1 144 ? 8.289 -3.833 -34.231 1.00 85.38 144 GLN A N 1
ATOM 1114 C CA . GLN A 1 144 ? 7.759 -3.533 -32.904 1.00 85.38 144 GLN A CA 1
ATOM 1115 C C . GLN A 1 144 ? 8.801 -3.885 -31.847 1.00 85.38 144 GLN A C 1
ATOM 1117 O O . GLN A 1 144 ? 9.380 -4.968 -31.898 1.00 85.38 144 GLN A O 1
ATOM 1122 N N . ILE A 1 145 ? 9.044 -2.985 -30.895 1.00 87.12 145 ILE A N 1
ATOM 1123 C CA . ILE A 1 145 ? 9.949 -3.255 -29.768 1.00 87.12 145 ILE A CA 1
ATOM 1124 C C . ILE A 1 145 ? 9.345 -4.351 -28.887 1.00 87.12 145 ILE A C 1
ATOM 1126 O O . ILE A 1 145 ? 8.160 -4.298 -28.551 1.00 87.12 145 ILE A O 1
ATOM 1130 N N . VAL A 1 146 ? 10.170 -5.319 -28.488 1.00 87.12 146 VAL A N 1
ATOM 1131 C CA . VAL A 1 146 ? 9.788 -6.316 -27.484 1.00 87.12 146 VAL A CA 1
ATOM 1132 C C . VAL A 1 146 ? 9.829 -5.674 -26.103 1.00 87.12 146 VAL A C 1
ATOM 1134 O O . VAL A 1 146 ? 10.875 -5.196 -25.671 1.00 87.12 146 VAL A O 1
ATOM 1137 N N . LEU A 1 147 ? 8.690 -5.675 -25.414 1.00 87.44 147 LEU A N 1
ATOM 1138 C CA . LEU A 1 147 ? 8.578 -5.241 -24.026 1.00 87.44 147 LEU A CA 1
ATOM 1139 C C . LEU A 1 147 ? 8.256 -6.451 -23.152 1.00 87.44 147 LEU A C 1
ATOM 1141 O O . LEU A 1 147 ? 7.184 -7.032 -23.283 1.00 87.44 147 LEU A O 1
ATOM 1145 N N . GLU A 1 148 ? 9.171 -6.811 -22.256 1.00 88.81 148 GLU A N 1
ATOM 1146 C CA . GLU A 1 148 ? 8.933 -7.856 -21.246 1.00 88.81 148 GLU A CA 1
ATOM 1147 C C . GLU A 1 148 ? 7.980 -7.364 -20.147 1.00 88.81 148 GLU A C 1
ATOM 1149 O O . GLU A 1 148 ? 7.183 -8.125 -19.597 1.00 88.81 148 GLU A O 1
ATOM 1154 N N . HIS A 1 149 ? 8.018 -6.059 -19.872 1.00 92.31 149 HIS A N 1
ATOM 1155 C CA . HIS A 1 149 ? 7.180 -5.389 -18.889 1.00 92.31 149 HIS A CA 1
ATOM 1156 C C . HIS A 1 149 ? 6.578 -4.110 -19.472 1.00 92.31 149 HIS A C 1
ATOM 1158 O O . HIS A 1 149 ? 7.130 -3.491 -20.380 1.00 92.31 149 HIS A O 1
ATOM 1164 N N . HIS A 1 150 ? 5.428 -3.701 -18.937 1.00 91.06 150 HIS A N 1
ATOM 1165 C CA . HIS A 1 150 ? 4.687 -2.537 -19.434 1.00 91.06 150 HIS A CA 1
ATOM 1166 C C . HIS A 1 150 ? 4.666 -1.360 -18.467 1.00 91.06 150 HIS A C 1
ATOM 1168 O O . HIS A 1 150 ? 4.269 -0.272 -18.869 1.00 91.06 150 HIS A O 1
ATOM 1174 N N . LYS A 1 151 ? 5.035 -1.559 -17.202 1.00 94.69 151 LYS A N 1
ATOM 1175 C CA . LYS A 1 151 ? 5.039 -0.520 -16.171 1.00 94.69 151 LYS A CA 1
ATOM 1176 C C . LYS A 1 151 ? 6.455 -0.353 -15.649 1.00 94.69 151 LYS A C 1
ATOM 1178 O O . LYS A 1 151 ? 7.106 -1.348 -15.340 1.00 94.69 151 LYS A O 1
ATOM 1183 N N . PHE A 1 152 ? 6.897 0.890 -15.536 1.00 95.00 152 PHE A N 1
ATOM 1184 C CA . PHE A 1 152 ? 8.243 1.220 -15.093 1.00 95.00 152 PHE A CA 1
ATOM 1185 C C . PHE A 1 152 ? 8.201 2.366 -14.092 1.00 95.00 152 PHE A C 1
ATOM 1187 O O . PHE A 1 152 ? 7.435 3.311 -14.269 1.00 95.00 152 PHE A O 1
ATOM 1194 N N . ALA A 1 153 ? 9.030 2.273 -13.059 1.00 94.31 153 ALA A N 1
ATOM 1195 C CA . ALA A 1 153 ? 9.308 3.350 -12.126 1.00 94.31 153 ALA A CA 1
ATOM 1196 C C . ALA A 1 153 ? 10.719 3.860 -12.421 1.00 94.31 153 ALA A C 1
ATOM 1198 O O . ALA A 1 153 ? 11.676 3.095 -12.331 1.00 94.31 153 ALA A O 1
ATOM 1199 N N . LEU A 1 154 ? 10.859 5.125 -12.808 1.00 93.88 154 LEU A N 1
ATOM 1200 C CA . LEU A 1 154 ? 12.159 5.699 -13.147 1.00 93.88 154 LEU A CA 1
ATOM 1201 C C . LEU A 1 154 ? 12.408 7.026 -12.447 1.00 93.88 154 LEU A C 1
ATOM 1203 O O . LEU A 1 154 ? 11.495 7.816 -12.219 1.00 93.88 154 LEU A O 1
ATOM 1207 N N . ASN A 1 155 ? 13.667 7.271 -12.126 1.00 90.31 155 ASN A N 1
ATOM 1208 C CA . ASN A 1 155 ? 14.171 8.582 -11.754 1.00 90.31 155 ASN A CA 1
ATOM 1209 C C . ASN A 1 155 ? 15.398 8.902 -12.635 1.00 90.31 155 ASN A C 1
ATOM 1211 O O . ASN A 1 155 ? 15.676 8.200 -13.611 1.00 90.31 155 ASN A O 1
ATOM 1215 N N . GLY A 1 156 ? 16.126 9.980 -12.338 1.00 87.44 156 GLY A N 1
ATOM 1216 C CA . GLY A 1 156 ? 17.315 10.347 -13.119 1.00 87.44 156 GLY A CA 1
ATOM 1217 C C . GLY A 1 156 ? 18.402 9.260 -13.146 1.00 87.44 156 GLY A C 1
ATOM 1218 O O . GLY A 1 156 ? 19.105 9.117 -14.144 1.00 87.44 156 GLY A O 1
ATOM 1219 N N . GLU A 1 157 ? 18.494 8.440 -12.102 1.00 90.88 157 GLU A N 1
ATOM 1220 C CA . GLU A 1 157 ? 19.601 7.513 -11.845 1.00 90.88 157 GLU A CA 1
ATOM 1221 C C . GLU A 1 157 ? 19.212 6.050 -12.080 1.00 90.88 157 GLU A C 1
ATOM 1223 O O . GLU A 1 157 ? 19.939 5.327 -12.748 1.00 90.88 157 GLU A O 1
ATOM 1228 N N . GLU A 1 158 ? 18.032 5.639 -11.627 1.00 94.62 158 GLU A N 1
ATOM 1229 C CA . GLU A 1 158 ? 17.591 4.248 -11.528 1.00 94.62 158 GLU A CA 1
ATOM 1230 C C . GLU A 1 158 ? 16.263 4.029 -12.261 1.00 94.62 158 GLU A C 1
ATOM 1232 O O . GLU A 1 158 ? 15.383 4.898 -12.288 1.00 94.62 158 GLU A O 1
ATOM 1237 N N . THR A 1 159 ? 16.113 2.836 -12.826 1.00 95.56 159 THR A N 1
ATOM 1238 C CA . THR A 1 159 ? 14.932 2.379 -13.550 1.00 95.56 159 THR A CA 1
ATOM 1239 C C . THR A 1 159 ? 14.546 0.990 -13.063 1.00 95.56 159 THR A C 1
ATOM 1241 O O . THR A 1 159 ? 15.345 0.058 -13.101 1.00 95.56 159 THR A O 1
ATOM 1244 N N . TYR A 1 160 ? 13.289 0.834 -12.667 1.00 96.25 160 TYR A N 1
ATOM 1245 C CA . TYR A 1 160 ? 12.713 -0.431 -12.233 1.00 96.25 160 TYR A CA 1
ATOM 1246 C C . TYR A 1 160 ? 11.560 -0.825 -13.150 1.00 96.25 160 TYR A C 1
ATOM 1248 O O . TYR A 1 160 ? 10.727 0.009 -13.509 1.00 96.25 160 TYR A O 1
ATOM 1256 N N . ALA A 1 161 ? 11.469 -2.105 -13.495 1.00 96.25 161 ALA A N 1
ATOM 1257 C CA . ALA A 1 161 ? 10.235 -2.687 -13.996 1.00 96.25 161 ALA A CA 1
ATOM 1258 C C . ALA A 1 161 ? 9.315 -3.022 -12.817 1.00 96.25 161 ALA A C 1
ATOM 1260 O O . ALA A 1 161 ? 9.746 -3.626 -11.836 1.00 96.25 161 ALA A O 1
ATOM 1261 N N . VAL A 1 162 ? 8.043 -2.643 -12.922 1.00 95.94 162 VAL A N 1
ATOM 1262 C CA . VAL A 1 162 ? 7.021 -2.969 -11.922 1.00 95.94 162 VAL A CA 1
ATOM 1263 C C . VAL A 1 162 ? 6.336 -4.261 -12.344 1.00 95.94 162 VAL A C 1
ATOM 1265 O O . VAL A 1 162 ? 5.583 -4.270 -13.325 1.00 95.94 162 VAL A O 1
ATOM 1268 N N . VAL A 1 163 ? 6.601 -5.342 -11.615 1.00 94.75 163 VAL A N 1
ATOM 1269 C CA . VAL A 1 163 ? 6.103 -6.688 -11.949 1.00 94.75 163 VAL A CA 1
ATOM 1270 C C . VAL A 1 163 ? 4.916 -7.123 -11.102 1.00 94.75 163 VAL A C 1
ATOM 1272 O O . VAL A 1 163 ? 4.110 -7.931 -11.562 1.00 94.75 163 VAL A O 1
ATOM 1275 N N . GLY A 1 164 ? 4.779 -6.557 -9.904 1.00 89.38 164 GLY A N 1
ATOM 1276 C CA . GLY A 1 164 ? 3.690 -6.862 -8.985 1.00 89.38 164 GLY A CA 1
ATOM 1277 C C . GLY A 1 164 ? 2.693 -5.720 -8.798 1.00 89.38 164 GLY A C 1
ATOM 1278 O O . GLY A 1 164 ? 2.401 -4.938 -9.714 1.00 89.38 164 GLY A O 1
ATOM 1279 N N . SER A 1 165 ? 2.116 -5.658 -7.599 1.00 86.81 165 SER A N 1
ATOM 1280 C CA . SER A 1 165 ? 1.033 -4.739 -7.258 1.00 86.81 165 SER A CA 1
ATOM 1281 C C . SER A 1 165 ? 1.519 -3.631 -6.333 1.00 86.81 165 SER A C 1
ATOM 1283 O O . SER A 1 165 ? 1.847 -3.866 -5.176 1.00 86.81 165 SER A O 1
ATOM 1285 N N . CYS A 1 166 ? 1.472 -2.397 -6.822 1.00 87.69 166 CYS A N 1
ATOM 1286 C CA . CYS A 1 166 ? 1.667 -1.219 -5.986 1.00 87.69 166 CYS A CA 1
ATOM 1287 C C . CYS A 1 166 ? 0.336 -0.755 -5.385 1.00 87.69 166 CYS A C 1
ATOM 1289 O O . CYS A 1 166 ? -0.715 -0.866 -6.023 1.00 87.69 166 CYS A O 1
ATOM 1291 N N . SER A 1 167 ? 0.397 -0.182 -4.187 1.00 83.88 167 SER A N 1
ATOM 1292 C CA . SER A 1 167 ? -0.739 0.489 -3.559 1.00 83.88 167 SER A CA 1
ATOM 1293 C C . SER A 1 167 ? -0.799 1.935 -4.034 1.00 83.88 167 SER A C 1
ATOM 1295 O O . SER A 1 167 ? 0.203 2.647 -3.970 1.00 83.88 167 SER A O 1
ATOM 1297 N N . THR A 1 168 ? -1.970 2.384 -4.481 1.00 84.06 168 THR A N 1
ATOM 1298 C CA . THR A 1 168 ? -2.196 3.773 -4.901 1.00 84.06 168 THR A CA 1
ATOM 1299 C C . THR A 1 168 ? -3.300 4.387 -4.056 1.00 84.06 168 THR A C 1
ATOM 1301 O O . THR A 1 168 ? -4.417 3.872 -4.036 1.00 84.06 168 THR A O 1
ATOM 1304 N N . ILE A 1 169 ? -2.995 5.504 -3.399 1.00 75.56 169 ILE A N 1
ATOM 1305 C CA . ILE A 1 169 ? -3.961 6.328 -2.668 1.00 75.56 169 ILE A CA 1
ATOM 1306 C C . ILE A 1 169 ? -3.754 7.768 -3.130 1.00 75.56 169 ILE A C 1
ATOM 1308 O O . ILE A 1 169 ? -2.632 8.270 -3.159 1.00 75.56 169 ILE A O 1
ATOM 1312 N N . GLY A 1 170 ? -4.835 8.411 -3.579 1.00 75.69 170 GLY A N 1
ATOM 1313 C CA . GLY A 1 170 ? -4.761 9.748 -4.162 1.00 75.69 170 GLY A CA 1
ATOM 1314 C C . GLY A 1 170 ? -3.798 9.805 -5.353 1.00 75.69 170 GLY A C 1
ATOM 1315 O O . GLY A 1 170 ? -3.989 9.120 -6.358 1.00 75.69 170 GLY A O 1
ATOM 1316 N N . ASN A 1 171 ? -2.768 10.645 -5.243 1.00 76.44 171 ASN A N 1
ATOM 1317 C CA . ASN A 1 171 ? -1.709 10.803 -6.243 1.00 76.44 171 ASN A CA 1
ATOM 1318 C C . ASN A 1 171 ? -0.401 10.081 -5.872 1.00 76.44 171 ASN A C 1
ATOM 1320 O O . ASN A 1 171 ? 0.587 10.217 -6.595 1.00 76.44 171 ASN A O 1
ATOM 1324 N N . ILE A 1 172 ? -0.382 9.329 -4.771 1.00 79.06 172 ILE A N 1
ATOM 1325 C CA . ILE A 1 172 ? 0.796 8.619 -4.280 1.00 79.06 172 ILE A CA 1
ATOM 1326 C C . ILE A 1 172 ? 0.666 7.145 -4.636 1.00 79.06 172 ILE A C 1
ATOM 1328 O O . ILE A 1 172 ? -0.364 6.513 -4.409 1.00 79.06 172 ILE A O 1
ATOM 1332 N N . THR A 1 173 ? 1.734 6.585 -5.196 1.00 85.88 173 THR A N 1
ATOM 1333 C CA . THR A 1 173 ? 1.859 5.146 -5.422 1.00 85.88 173 THR A CA 1
ATOM 1334 C C . THR A 1 173 ? 3.082 4.632 -4.681 1.00 85.88 173 THR A C 1
ATOM 1336 O O . THR A 1 173 ? 4.177 5.161 -4.859 1.00 85.88 173 THR A O 1
ATOM 1339 N N . VAL A 1 174 ? 2.883 3.606 -3.859 1.00 85.81 174 VAL A N 1
ATOM 1340 C CA . VAL A 1 174 ? 3.930 2.929 -3.093 1.00 85.81 174 VAL A CA 1
ATOM 1341 C C . VAL A 1 174 ? 4.028 1.496 -3.596 1.00 85.81 174 VAL A C 1
ATOM 1343 O O . VAL A 1 174 ? 3.039 0.762 -3.597 1.00 85.81 174 VAL A O 1
ATOM 1346 N N . CYS A 1 175 ? 5.216 1.109 -4.042 1.00 88.44 175 CYS A N 1
ATOM 1347 C CA . CYS A 1 175 ? 5.499 -0.233 -4.537 1.00 88.44 175 CYS A CA 1
ATOM 1348 C C . CYS A 1 175 ? 6.376 -0.979 -3.523 1.00 88.44 175 CYS A C 1
ATOM 1350 O O . CYS A 1 175 ? 7.367 -0.397 -3.072 1.00 88.44 175 CYS A O 1
ATOM 1352 N N . PRO A 1 176 ? 6.043 -2.233 -3.169 1.00 88.12 176 PRO A N 1
ATOM 1353 C CA . PRO A 1 176 ? 6.957 -3.107 -2.439 1.00 88.12 176 PRO A CA 1
ATOM 1354 C C . PRO A 1 176 ? 8.235 -3.353 -3.246 1.00 88.12 176 PRO A C 1
ATOM 1356 O O . PRO A 1 176 ? 8.186 -3.412 -4.473 1.00 88.12 176 PRO A O 1
ATOM 1359 N N . GLU A 1 177 ? 9.374 -3.502 -2.573 1.00 88.00 177 GLU A N 1
ATOM 1360 C CA . GLU A 1 177 ? 10.664 -3.717 -3.243 1.00 88.00 177 GLU A CA 1
ATOM 1361 C C . GLU A 1 177 ? 10.692 -5.064 -3.977 1.00 88.00 177 GLU A C 1
ATOM 1363 O O . GLU A 1 177 ? 11.206 -5.154 -5.086 1.00 88.00 177 GLU A O 1
ATOM 1368 N N . GLU A 1 178 ? 10.047 -6.087 -3.414 1.00 90.50 178 GLU A N 1
ATOM 1369 C CA . GLU A 1 178 ? 9.886 -7.406 -4.027 1.00 90.50 178 GLU A CA 1
ATOM 1370 C C . GLU A 1 178 ? 9.096 -7.389 -5.348 1.00 90.50 178 GLU A C 1
ATOM 1372 O O . GLU A 1 178 ? 9.237 -8.300 -6.164 1.00 90.50 178 GLU A O 1
ATOM 1377 N N . ASP A 1 179 ? 8.301 -6.340 -5.576 1.00 93.81 179 ASP A N 1
ATOM 1378 C CA . ASP A 1 179 ? 7.498 -6.141 -6.784 1.00 93.81 179 ASP A CA 1
ATOM 1379 C C . ASP A 1 179 ? 8.217 -5.266 -7.831 1.00 93.81 179 ASP A C 1
ATOM 1381 O O . ASP A 1 179 ? 7.630 -4.915 -8.868 1.00 93.81 179 ASP A O 1
ATOM 1385 N N . LEU A 1 180 ? 9.484 -4.917 -7.576 1.00 94.19 180 LEU A N 1
ATOM 1386 C CA . LEU A 1 180 ? 10.343 -4.113 -8.437 1.00 94.19 180 LEU A CA 1
ATOM 1387 C C . LEU A 1 180 ? 11.557 -4.920 -8.909 1.00 94.19 180 LEU A C 1
ATOM 1389 O O . LEU A 1 180 ? 12.282 -5.523 -8.125 1.00 94.19 180 LEU A O 1
ATOM 1393 N N . ILE A 1 181 ? 11.828 -4.874 -10.213 1.00 96.31 181 ILE A N 1
ATOM 1394 C CA . ILE A 1 181 ? 13.042 -5.447 -10.805 1.00 96.31 181 ILE A CA 1
ATOM 1395 C C . ILE A 1 181 ? 13.914 -4.307 -11.313 1.00 96.31 181 ILE A C 1
ATOM 1397 O O . ILE A 1 181 ? 13.519 -3.594 -12.237 1.00 96.31 181 ILE A O 1
ATOM 1401 N N . ALA A 1 182 ? 15.097 -4.140 -10.723 1.00 96.06 182 ALA A N 1
ATOM 1402 C CA . ALA A 1 182 ? 16.078 -3.166 -11.191 1.00 96.06 182 ALA A CA 1
ATOM 1403 C C . ALA A 1 182 ? 16.541 -3.516 -12.612 1.00 96.06 182 ALA A C 1
ATOM 1405 O O . ALA A 1 182 ? 16.910 -4.659 -12.891 1.00 96.06 182 ALA A O 1
ATOM 1406 N N . LEU A 1 183 ? 16.527 -2.531 -13.506 1.00 95.38 183 LEU A N 1
ATOM 1407 C CA . LEU A 1 183 ? 17.008 -2.678 -14.874 1.00 95.38 183 LEU A CA 1
ATOM 1408 C C . LEU A 1 183 ? 18.424 -2.123 -15.003 1.00 95.38 183 LEU A C 1
ATOM 1410 O O . LEU A 1 183 ? 18.803 -1.158 -14.345 1.00 95.38 183 LEU A O 1
ATOM 1414 N N . GLU A 1 184 ? 19.208 -2.707 -15.904 1.00 94.50 184 GLU A N 1
ATOM 1415 C CA . GLU A 1 184 ? 20.509 -2.148 -16.251 1.00 94.50 184 GLU A CA 1
ATOM 1416 C C . GLU A 1 184 ? 20.321 -0.834 -17.022 1.00 94.50 184 GLU A C 1
ATOM 1418 O O . GLU A 1 184 ? 19.708 -0.819 -18.089 1.00 94.50 184 GLU A O 1
ATOM 1423 N N . GLU A 1 185 ? 20.896 0.265 -16.538 1.00 93.19 185 GLU A N 1
ATOM 1424 C CA . GLU A 1 185 ? 20.723 1.607 -17.122 1.00 93.19 185 GLU A CA 1
ATOM 1425 C C . GLU A 1 185 ? 21.246 1.756 -18.562 1.00 93.19 185 GLU A C 1
ATOM 1427 O O . GLU A 1 185 ? 20.846 2.667 -19.289 1.00 93.19 185 GLU A O 1
ATOM 1432 N N . ASN A 1 186 ? 22.109 0.840 -19.009 1.00 91.19 186 ASN A N 1
ATOM 1433 C CA . ASN A 1 186 ? 22.601 0.780 -20.387 1.00 91.19 186 ASN A CA 1
ATOM 1434 C C . ASN A 1 186 ? 21.728 -0.080 -21.315 1.00 91.19 186 ASN A C 1
ATOM 1436 O O . ASN A 1 186 ? 21.976 -0.123 -22.522 1.00 91.19 186 ASN A O 1
ATOM 1440 N N . SER A 1 187 ? 20.707 -0.752 -20.780 1.00 91.62 187 SER A N 1
ATOM 1441 C CA . SER A 1 187 ? 19.794 -1.583 -21.563 1.00 91.62 187 SER A CA 1
ATOM 1442 C C . SER A 1 187 ? 18.800 -0.744 -22.377 1.00 91.62 187 SER A C 1
ATOM 1444 O O . SER A 1 187 ? 18.673 0.471 -22.208 1.00 91.62 187 SER A O 1
ATOM 1446 N N . CYS A 1 188 ? 18.089 -1.406 -23.294 1.00 91.62 188 CYS A N 1
ATOM 1447 C CA . CYS A 1 188 ? 17.163 -0.777 -24.236 1.00 91.62 188 CYS A CA 1
ATOM 1448 C C . CYS A 1 188 ? 16.191 0.220 -23.574 1.00 91.62 188 CYS A C 1
ATOM 1450 O O . CYS A 1 188 ? 16.140 1.387 -23.963 1.00 91.62 188 CYS A O 1
ATOM 1452 N N . ILE A 1 189 ? 15.412 -0.234 -22.585 1.00 92.75 189 ILE A N 1
ATOM 1453 C CA . ILE A 1 189 ? 14.280 0.537 -22.052 1.00 92.75 189 ILE A CA 1
ATOM 1454 C C . ILE A 1 189 ? 14.725 1.752 -21.229 1.00 92.75 189 ILE A C 1
ATOM 1456 O O . ILE A 1 189 ? 14.277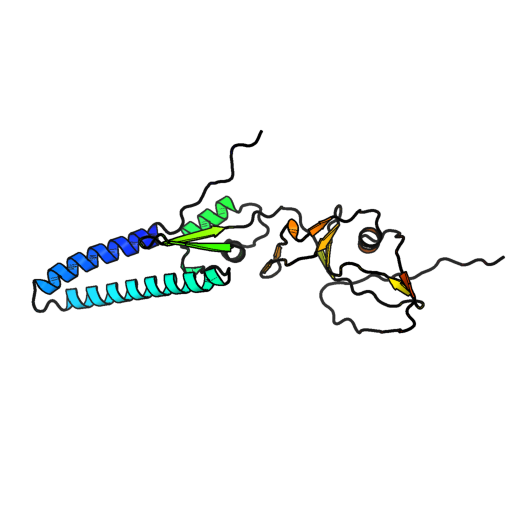 2.850 -21.563 1.00 92.75 189 ILE A O 1
ATOM 1460 N N . PRO A 1 190 ? 15.627 1.634 -20.235 1.00 94.06 190 PRO A N 1
ATOM 1461 C CA . PRO A 1 190 ? 16.136 2.792 -19.499 1.00 94.06 190 PRO A CA 1
ATOM 1462 C C . PRO A 1 190 ? 16.736 3.859 -20.421 1.00 94.06 190 PRO A C 1
ATOM 1464 O O . PRO A 1 190 ? 16.411 5.041 -20.297 1.00 94.06 190 PRO A O 1
ATOM 1467 N N . ARG A 1 191 ? 17.528 3.447 -21.423 1.00 93.12 191 ARG A N 1
ATOM 1468 C CA . ARG A 1 191 ? 18.114 4.364 -22.412 1.00 93.12 191 ARG A CA 1
ATOM 1469 C C . ARG A 1 191 ? 17.049 5.091 -23.226 1.00 93.12 191 ARG A C 1
ATOM 1471 O O . ARG A 1 191 ? 17.143 6.307 -23.357 1.00 93.12 191 ARG A O 1
ATOM 1478 N N . LEU A 1 192 ? 16.036 4.383 -23.735 1.00 90.06 192 LEU A N 1
ATOM 1479 C CA . LEU A 1 192 ? 14.938 5.004 -24.484 1.00 90.06 192 LEU A CA 1
ATOM 1480 C C . LEU A 1 192 ? 14.144 5.995 -23.628 1.00 90.06 192 LEU A C 1
ATOM 1482 O O . LEU A 1 192 ? 13.869 7.104 -24.082 1.00 90.06 192 LEU A O 1
ATOM 1486 N N . LEU A 1 193 ? 13.798 5.619 -22.394 1.00 91.00 193 LEU A N 1
ATOM 1487 C CA . LEU A 1 193 ? 13.015 6.468 -21.492 1.00 91.00 193 LEU A CA 1
ATOM 1488 C C . LEU A 1 193 ? 13.756 7.743 -21.089 1.00 91.00 193 LEU A C 1
ATOM 1490 O O . LEU A 1 193 ? 13.140 8.796 -20.960 1.00 91.00 193 LEU A O 1
ATOM 1494 N N . LYS A 1 194 ? 15.080 7.661 -20.940 1.00 91.25 194 LYS A N 1
ATOM 1495 C CA . LYS A 1 194 ? 15.942 8.795 -20.580 1.00 91.25 194 LYS A CA 1
ATOM 1496 C C . LYS A 1 194 ? 16.455 9.579 -21.799 1.00 91.25 194 LYS A C 1
ATOM 1498 O O . LYS A 1 194 ? 17.301 10.457 -21.652 1.00 91.25 194 LYS A O 1
ATOM 1503 N N . GLY A 1 195 ? 15.958 9.280 -23.005 1.00 87.06 195 GLY A N 1
ATOM 1504 C CA . GLY A 1 195 ? 16.290 10.005 -24.239 1.00 87.06 195 GLY A CA 1
ATOM 1505 C C . GLY A 1 195 ? 17.677 9.705 -24.822 1.00 87.06 195 GLY A C 1
ATOM 1506 O O . GLY A 1 195 ? 18.179 10.470 -25.644 1.00 87.06 195 GLY A O 1
ATOM 1507 N N . GLY A 1 196 ? 18.317 8.614 -24.404 1.00 85.75 196 GLY A N 1
ATOM 1508 C CA . GLY A 1 196 ? 19.600 8.160 -24.932 1.00 85.75 196 GLY A CA 1
ATOM 1509 C C . GLY A 1 196 ? 19.470 7.258 -26.164 1.00 85.75 196 GLY A C 1
ATOM 1510 O O . GLY A 1 196 ? 18.416 6.699 -26.463 1.00 85.75 196 GLY A O 1
ATOM 1511 N N . HIS A 1 197 ? 20.587 7.048 -26.865 1.00 85.62 197 HIS A N 1
ATOM 1512 C CA . HIS A 1 197 ? 20.675 6.012 -27.898 1.00 85.62 197 HIS A CA 1
ATOM 1513 C C . HIS A 1 197 ? 20.602 4.618 -27.265 1.00 85.62 197 HIS A C 1
ATOM 1515 O O . HIS A 1 197 ? 21.334 4.346 -26.307 1.00 85.62 197 HIS A O 1
ATOM 1521 N N . ALA A 1 198 ? 19.757 3.749 -27.821 1.00 86.50 198 ALA A N 1
ATOM 1522 C CA . ALA A 1 198 ? 19.462 2.420 -27.299 1.00 86.50 198 ALA A CA 1
ATOM 1523 C C . ALA A 1 198 ? 19.557 1.355 -28.401 1.00 86.50 198 ALA A C 1
ATOM 1525 O O . ALA A 1 198 ? 19.152 1.596 -29.540 1.00 86.50 198 ALA A O 1
ATOM 1526 N N . SER A 1 199 ? 20.057 0.170 -28.048 1.00 87.00 199 SER A N 1
ATOM 1527 C CA . SER A 1 199 ? 19.977 -1.028 -28.889 1.00 87.00 199 SER A CA 1
ATOM 1528 C C . SER A 1 199 ? 18.881 -1.931 -28.335 1.00 87.00 199 SER A C 1
ATOM 1530 O O . SER A 1 199 ? 18.938 -2.321 -27.170 1.00 87.00 199 SER A O 1
ATOM 1532 N N . CYS A 1 200 ? 17.863 -2.216 -29.145 1.00 88.25 200 CYS A N 1
ATOM 1533 C CA . CYS A 1 200 ? 16.646 -2.905 -28.720 1.00 88.25 200 CYS A CA 1
ATOM 1534 C C . CYS A 1 200 ? 16.352 -4.111 -29.607 1.00 88.25 200 CYS A C 1
ATOM 1536 O O . CYS A 1 200 ? 16.679 -4.117 -30.794 1.00 88.25 200 CYS A O 1
ATOM 1538 N N . SER A 1 201 ? 15.687 -5.111 -29.034 1.00 88.69 201 SER A N 1
ATOM 1539 C CA . SER A 1 201 ? 15.163 -6.256 -29.777 1.00 88.69 201 SER A CA 1
ATOM 1540 C C . SER A 1 201 ? 13.810 -5.910 -30.395 1.00 88.69 201 SER A C 1
ATOM 1542 O O . SER A 1 201 ? 12.954 -5.307 -29.743 1.00 88.69 201 SER A O 1
ATOM 1544 N N . TYR A 1 202 ? 13.608 -6.314 -31.650 1.00 87.62 202 TYR A N 1
ATOM 1545 C CA . TYR A 1 202 ? 12.394 -6.021 -32.409 1.00 87.62 202 TYR A CA 1
ATOM 1546 C C . TYR A 1 202 ? 11.769 -7.294 -32.973 1.00 87.62 202 TYR A C 1
ATOM 1548 O O . TYR A 1 202 ? 12.470 -8.155 -33.506 1.00 87.62 202 TYR A O 1
ATOM 1556 N N . LEU A 1 203 ? 10.442 -7.365 -32.936 1.00 86.31 203 LEU A N 1
ATOM 1557 C CA . LEU A 1 203 ? 9.655 -8.316 -33.713 1.00 86.31 203 LEU A CA 1
ATOM 1558 C C . LEU A 1 203 ? 9.269 -7.684 -35.044 1.00 86.31 203 LEU A C 1
ATOM 1560 O O . LEU A 1 203 ? 8.964 -6.492 -35.120 1.00 86.31 203 LEU A O 1
ATOM 1564 N N . ARG A 1 204 ? 9.267 -8.494 -36.101 1.00 82.81 204 ARG A N 1
ATOM 1565 C CA . ARG A 1 204 ? 8.698 -8.096 -37.387 1.00 82.81 204 ARG A CA 1
ATOM 1566 C C . ARG A 1 204 ? 7.182 -8.218 -37.281 1.00 82.81 204 ARG A C 1
ATOM 1568 O O . ARG A 1 204 ? 6.687 -9.302 -36.988 1.00 82.81 204 ARG A O 1
ATOM 1575 N N . SER A 1 205 ? 6.471 -7.121 -37.503 1.00 69.88 205 SER A N 1
ATOM 1576 C CA . SER A 1 205 ? 5.011 -7.090 -37.480 1.00 69.88 205 SER A CA 1
ATOM 1577 C C . SER A 1 205 ? 4.493 -6.483 -38.773 1.00 69.88 205 SER A C 1
ATOM 1579 O O . SER A 1 205 ? 4.965 -5.435 -39.210 1.00 69.88 205 SER A O 1
ATOM 1581 N N . ASN A 1 206 ? 3.528 -7.163 -39.386 1.00 65.88 206 ASN A N 1
ATOM 1582 C CA . ASN A 1 206 ? 2.887 -6.728 -40.625 1.00 65.88 206 ASN A CA 1
ATOM 1583 C C . ASN A 1 206 ? 1.594 -5.936 -40.349 1.00 65.88 206 ASN A C 1
ATOM 1585 O O . ASN A 1 206 ? 0.925 -5.522 -41.290 1.00 65.88 206 ASN A O 1
ATOM 1589 N N . GLU A 1 207 ? 1.228 -5.754 -39.076 1.00 58.09 207 GLU A N 1
ATOM 1590 C CA . GLU A 1 207 ? -0.003 -5.084 -38.660 1.00 58.09 207 GLU A CA 1
ATOM 1591 C C . GLU A 1 207 ? 0.307 -3.662 -38.175 1.00 58.09 207 GLU A C 1
ATOM 1593 O O . GLU A 1 207 ? 0.850 -3.464 -37.089 1.00 58.09 207 GLU A O 1
ATOM 1598 N N . GLU A 1 208 ? -0.056 -2.645 -38.959 1.00 50.72 208 GLU A N 1
ATOM 1599 C CA . GLU A 1 208 ? -0.091 -1.255 -38.489 1.00 50.72 208 GLU A CA 1
ATOM 1600 C C . GLU A 1 208 ? -1.320 -1.050 -37.591 1.00 50.72 208 GLU A C 1
ATOM 1602 O O . GLU A 1 208 ? -2.343 -0.506 -38.005 1.00 50.72 208 GLU A O 1
ATOM 1607 N N . VAL A 1 209 ? -1.257 -1.507 -36.339 1.00 50.38 209 VAL A N 1
ATOM 1608 C CA . VAL A 1 209 ? -2.315 -1.198 -35.370 1.00 50.38 209 VAL A CA 1
ATOM 1609 C C . VAL A 1 209 ? -2.063 0.194 -34.794 1.00 50.38 209 VAL A C 1
ATOM 1611 O O . VAL A 1 209 ? -1.339 0.372 -33.814 1.00 50.38 209 VAL A O 1
ATOM 1614 N N . VAL A 1 210 ? -2.680 1.204 -35.406 1.00 45.34 210 VAL A N 1
ATOM 1615 C CA . VAL A 1 210 ? -2.768 2.556 -34.844 1.00 45.34 210 VAL A CA 1
ATOM 1616 C C . VAL A 1 210 ? -3.821 2.545 -33.735 1.00 45.34 210 VAL A C 1
ATOM 1618 O O . VAL A 1 210 ? -5.017 2.619 -34.006 1.00 45.34 210 VAL A O 1
ATOM 1621 N N . GLN A 1 211 ? -3.400 2.449 -32.472 1.00 43.06 211 GLN A N 1
ATOM 1622 C CA . GLN A 1 211 ? -4.303 2.696 -31.343 1.00 43.06 211 GLN A CA 1
ATOM 1623 C C . GLN A 1 211 ? -4.266 4.173 -30.954 1.00 43.06 211 GLN A C 1
ATOM 1625 O O . GLN A 1 211 ? -3.220 4.727 -30.618 1.00 43.06 211 GLN A O 1
ATOM 1630 N N . THR A 1 212 ? -5.431 4.820 -30.996 1.00 31.80 212 THR A N 1
ATOM 1631 C CA . THR A 1 212 ? -5.621 6.189 -30.519 1.00 31.80 212 THR A CA 1
ATOM 1632 C C . THR A 1 212 ? -5.373 6.245 -29.013 1.00 31.80 212 THR A C 1
ATOM 1634 O O . THR A 1 212 ? -6.122 5.674 -28.223 1.00 31.80 212 THR A O 1
ATOM 1637 N N . ILE A 1 213 ? -4.316 6.945 -28.606 1.00 40.06 213 ILE A N 1
ATOM 1638 C CA . ILE A 1 213 ? -3.989 7.143 -27.197 1.00 40.06 213 ILE A CA 1
ATOM 1639 C C . ILE A 1 213 ? -4.954 8.181 -26.610 1.00 40.06 213 ILE A C 1
ATOM 1641 O O . ILE A 1 213 ? -4.858 9.374 -26.904 1.00 40.06 213 ILE A O 1
ATOM 1645 N N . LEU A 1 214 ? -5.871 7.745 -25.744 1.00 30.19 214 LEU A N 1
ATOM 1646 C CA . LEU A 1 214 ? -6.602 8.648 -24.855 1.00 30.19 214 LEU A CA 1
ATOM 1647 C C . LEU A 1 214 ? -5.639 9.132 -23.757 1.00 30.19 214 LEU A C 1
ATOM 1649 O O . LEU A 1 214 ? -5.137 8.347 -22.955 1.00 30.19 214 LEU A O 1
ATOM 1653 N N . LYS A 1 215 ? -5.336 10.436 -23.779 1.00 31.09 215 LYS A N 1
ATOM 1654 C CA . LYS A 1 215 ? -4.380 11.131 -22.902 1.00 31.09 215 LYS A CA 1
ATOM 1655 C C . LYS A 1 215 ? -4.627 10.864 -21.409 1.00 31.09 215 LYS A C 1
ATOM 1657 O O . LYS A 1 215 ? -5.615 11.332 -20.854 1.00 31.09 215 LYS A O 1
ATOM 1662 N N . GLY A 1 216 ? -3.629 10.269 -20.757 1.00 27.45 216 GLY A N 1
ATOM 1663 C CA . GLY A 1 216 ? -3.323 10.428 -19.335 1.00 27.45 216 GLY A CA 1
ATOM 1664 C C . GLY A 1 216 ? -1.830 10.749 -19.189 1.00 27.45 216 GLY A C 1
ATOM 1665 O O . GLY A 1 216 ? -1.001 9.957 -19.616 1.00 27.45 216 GLY A O 1
ATOM 1666 N N . SER A 1 217 ? -1.532 11.953 -18.693 1.00 29.03 217 SER A N 1
ATOM 1667 C CA . SER A 1 217 ? -0.231 12.509 -18.251 1.00 29.03 217 SER A CA 1
ATOM 1668 C C . SER A 1 217 ? 1.026 12.226 -19.106 1.00 29.03 217 SER A C 1
ATOM 1670 O O . SER A 1 217 ? 1.768 11.283 -18.880 1.00 29.03 217 SER A O 1
ATOM 1672 N N . LYS A 1 218 ? 1.254 13.137 -20.067 1.00 29.69 218 LYS A N 1
ATOM 1673 C CA . LYS A 1 218 ? 2.480 13.473 -20.830 1.00 29.69 218 LYS A CA 1
ATOM 1674 C C . LYS A 1 218 ? 3.397 12.335 -21.299 1.00 29.69 218 LYS A C 1
ATOM 1676 O O . LYS A 1 218 ? 4.506 12.131 -20.832 1.00 29.69 218 LYS A O 1
ATOM 1681 N N . GLN A 1 219 ? 2.970 11.778 -22.423 1.00 34.44 219 GLN A N 1
ATOM 1682 C CA . GLN A 1 219 ? 3.834 11.236 -23.462 1.00 34.44 219 GLN A CA 1
ATOM 1683 C C . GLN A 1 219 ? 4.454 12.360 -24.304 1.00 34.44 219 GLN A C 1
ATOM 1685 O O . GLN A 1 219 ? 3.763 13.320 -24.646 1.00 34.44 219 GLN A O 1
ATOM 1690 N N . ASN A 1 220 ? 5.720 12.189 -24.685 1.00 24.20 220 ASN A N 1
ATOM 1691 C CA . ASN A 1 220 ? 6.250 12.561 -25.997 1.00 24.20 220 ASN A CA 1
ATOM 1692 C C . ASN A 1 220 ? 7.546 11.772 -26.235 1.00 24.20 220 ASN A C 1
ATOM 1694 O O . ASN A 1 220 ? 8.620 12.203 -25.827 1.00 24.20 220 ASN A O 1
ATOM 1698 N N . LEU A 1 221 ? 7.446 10.634 -26.926 1.00 28.55 221 LEU A N 1
ATOM 1699 C CA . LEU A 1 221 ? 8.587 10.040 -27.619 1.00 28.55 221 LEU A CA 1
ATOM 1700 C C . LEU A 1 221 ? 8.333 10.205 -29.122 1.00 28.55 221 LEU A C 1
ATOM 1702 O O . LEU A 1 221 ? 7.710 9.362 -29.761 1.00 28.55 221 LEU A O 1
ATOM 1706 N N . ASN A 1 222 ? 8.763 11.340 -29.671 1.00 24.09 222 ASN A N 1
ATOM 1707 C CA . ASN A 1 222 ? 8.877 11.522 -31.115 1.00 24.09 222 ASN A CA 1
ATOM 1708 C C . ASN A 1 222 ? 10.283 11.073 -31.513 1.00 24.09 222 ASN A C 1
ATOM 1710 O O . ASN A 1 222 ? 11.240 11.823 -31.337 1.00 24.09 222 ASN A O 1
ATOM 1714 N N . ILE A 1 223 ? 10.418 9.862 -32.056 1.00 29.77 223 ILE A N 1
ATOM 1715 C CA . ILE A 1 223 ? 11.642 9.473 -32.764 1.00 29.77 223 ILE A CA 1
ATOM 1716 C C . ILE A 1 223 ? 11.443 9.837 -34.236 1.00 29.77 223 ILE A C 1
ATOM 1718 O O . ILE A 1 223 ? 10.988 9.033 -35.046 1.00 29.77 223 ILE A O 1
ATOM 1722 N N . GLY A 1 224 ? 11.759 11.090 -34.563 1.00 25.14 224 GLY A N 1
ATOM 1723 C CA . GLY A 1 224 ? 12.028 11.507 -35.934 1.00 25.14 224 GLY A CA 1
ATOM 1724 C C . GLY A 1 224 ? 13.411 11.000 -36.324 1.00 25.14 224 GLY A C 1
ATOM 1725 O O . GLY A 1 224 ? 14.422 11.525 -35.862 1.00 25.14 224 GLY A O 1
ATOM 1726 N N . GLY A 1 225 ? 13.453 9.943 -37.131 1.00 24.42 225 GLY A N 1
ATOM 1727 C CA . GLY A 1 225 ? 14.687 9.448 -37.719 1.00 24.42 225 GLY A CA 1
ATOM 1728 C C . GLY A 1 225 ? 15.210 10.419 -38.773 1.00 24.42 225 GLY A C 1
ATOM 1729 O O . GLY A 1 225 ? 14.488 10.793 -39.690 1.00 24.42 225 GLY A O 1
ATOM 1730 N N . ASN A 1 226 ? 16.487 10.769 -38.667 1.00 26.25 226 ASN A N 1
ATOM 1731 C CA . ASN A 1 226 ? 17.290 11.110 -39.831 1.00 26.25 226 ASN A CA 1
ATOM 1732 C C . ASN A 1 226 ? 18.666 10.468 -39.645 1.00 26.25 226 ASN A C 1
ATOM 1734 O O . ASN A 1 226 ? 19.572 11.038 -39.046 1.00 26.25 226 ASN A O 1
ATOM 1738 N N . SER A 1 227 ? 18.801 9.232 -40.121 1.00 28.50 227 SER A N 1
ATOM 1739 C CA . SER A 1 227 ? 20.106 8.678 -40.472 1.00 28.50 227 SER A CA 1
ATOM 1740 C C . SER A 1 227 ? 20.056 8.381 -41.962 1.00 28.50 227 SER A C 1
ATOM 1742 O O . SER A 1 227 ? 19.335 7.500 -42.421 1.00 28.50 227 SER A O 1
ATOM 1744 N N . HIS A 1 228 ? 20.755 9.227 -42.714 1.00 26.20 228 HIS A N 1
ATOM 1745 C CA . HIS A 1 228 ? 21.000 9.039 -44.131 1.00 26.20 228 HIS A CA 1
ATOM 1746 C C . HIS A 1 228 ? 21.654 7.670 -44.349 1.00 26.20 228 HIS A C 1
ATOM 1748 O O . HIS A 1 228 ? 22.768 7.426 -43.888 1.00 26.20 228 HIS A O 1
ATOM 1754 N N . PHE A 1 229 ? 20.957 6.796 -45.072 1.00 26.08 229 PHE A N 1
ATOM 1755 C CA . PHE A 1 229 ? 21.590 5.747 -45.856 1.00 26.08 229 PHE A CA 1
AT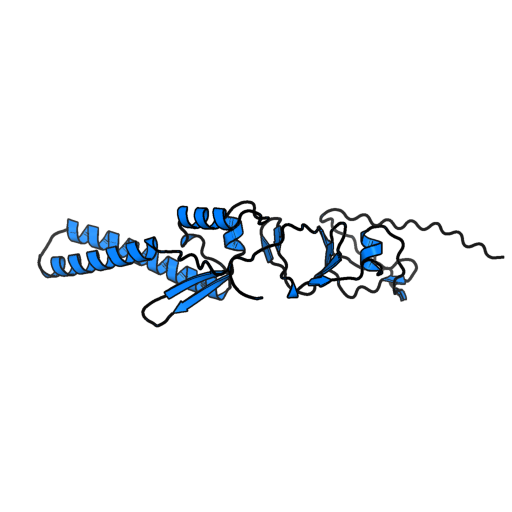OM 1756 C C . PHE A 1 229 ? 22.294 6.429 -47.031 1.00 26.08 229 PHE A C 1
ATOM 1758 O O . PHE A 1 229 ? 21.631 7.049 -47.859 1.00 26.08 229 PHE A O 1
ATOM 1765 N N . ASN A 1 230 ? 23.619 6.321 -47.099 1.00 25.16 230 ASN A N 1
ATOM 1766 C CA . ASN A 1 230 ? 24.317 6.417 -48.374 1.00 25.16 230 ASN A CA 1
ATOM 1767 C C . ASN A 1 230 ? 24.631 4.991 -48.822 1.00 25.16 230 ASN A C 1
ATOM 1769 O O . ASN A 1 230 ? 25.451 4.308 -48.212 1.00 25.16 230 ASN A O 1
ATOM 1773 N N . GLU A 1 231 ? 23.940 4.562 -49.874 1.00 28.67 231 GLU A N 1
ATOM 1774 C CA . GLU A 1 231 ? 24.386 3.498 -50.765 1.00 28.67 231 GLU A CA 1
ATOM 1775 C C . GLU A 1 231 ? 25.388 4.101 -51.760 1.00 28.67 231 GLU A C 1
ATOM 1777 O O . GLU A 1 231 ? 25.021 4.980 -52.542 1.00 28.67 231 GLU A O 1
ATOM 1782 N N . ALA A 1 232 ? 26.642 3.651 -51.687 1.00 30.77 232 ALA A N 1
ATOM 1783 C CA . ALA A 1 232 ? 27.597 3.466 -52.788 1.00 30.77 232 ALA A CA 1
ATOM 1784 C C . ALA A 1 232 ? 28.863 2.794 -52.236 1.00 30.77 232 ALA A C 1
ATOM 1786 O O . ALA A 1 232 ? 29.426 3.330 -51.253 1.00 30.77 232 ALA A O 1
#

Sequence (232 aa):
MINENNNQQIRINARLFDASHKSIQELNDVVARVNAIDGDLHAVTATLHKANILAGQVAEITRACQLAKTGVTNSNLLDHEEIETILTEVNDLPYQNAVEAVEFSRPTILSNGTTLLYILALPKVSNRRYELVRLYPTVSGGRQIVLEHHKFALNGEETYAVVGSCSTIGNITVCPEEDLIALEENSCIPRLLKGGHASCSYLRSNEEVVQTILKGSKQNLNIGGNSHFNEA

Secondary structure (DSSP, 8-state):
---SS--------HHHHHHHHHHHHHHHHHHHHHTT-S--HHHHHHHHHHHHHHHHHHHHHHHHHHHHHTT---GGGS-HHHHHHHHHHSTTSS-SSHHHHHHT-EEEEEE-SS-EEEEEEPPP--S---EEEE--PPEETTEEE--S-SEEEE-SS-EEEE-S--EEETTEEE--GGGEEEPPTTSHHHHHHTT------EEE------------S---------------

pLDDT: mean 71.32, std 19.74, range [24.09, 96.31]